Protein 5CD2 (pdb70)

Solvent-accessible surface area: 14374 Å² total

Foldseek 3Di:
DPVLLVLQCVFANDQQFGFQVVDVQRKGFLQLLLLNLQLCVLVVNPPSNVRNVQCQLVAFPVNDLLVDAGATMWGADPVGDTHRPGNKHFLLSLLSQLQSLCQCCVVVVPVVSNVSSVSSVVVQQVQAWDQAAPLGIEGARISDDFADDHSKGKDALLSCQLLSLLLCQPVNDPRSVSHSRSSLCQLLQCAQLFHARMWMDDRHDIHADPPRGQKRALSRLLNLQSLLDDVLPVSSCSSLVSPLVLVCCVVVVAARIARNVPRHGDHHRDLLLLSNLSSNVPDDDPDDSVVSVVVSVVCVVVVSHNNSSSSSSNCSRVCVVVQQWDADSSSHIDGPVVD

Structure (mmCIF, N/CA/C/O backbone):
data_5CD2
#
_entry.id   5CD2
#
_cell.length_a   55.563
_cell.length_b   67.489
_cell.length_c   101.192
_cell.angle_alpha   90.00
_cell.angle_beta   90.00
_cell.angle_gamma   90.00
#
_symmetry.space_group_name_H-M   'P 21 21 21'
#
loop_
_entity.id
_entity.type
_entity.pdbx_description
1 polymer Endo-1,4-D-glucanase
2 non-polymer GLYCEROL
3 non-polymer 'CHLORIDE ION'
4 non-polymer 'NICKEL (II) ION'
5 water water
#
loop_
_atom_site.group_PDB
_atom_site.id
_atom_site.type_symbol
_atom_site.label_atom_id
_atom_site.label_alt_id
_atom_site.label_comp_id
_atom_site.label_asym_id
_atom_site.label_entity_id
_atom_site.label_seq_id
_atom_site.pdbx_PDB_ins_code
_atom_site.Cartn_x
_atom_site.Cartn_y
_atom_site.Cartn_z
_atom_site.occupancy
_atom_site.B_iso_or_equiv
_atom_site.auth_seq_id
_atom_site.auth_comp_id
_atom_site.auth_asym_id
_atom_site.auth_atom_id
_atom_site.pdbx_PDB_model_num
ATOM 1 N N . GLU A 1 25 ? 27.872 -6.040 77.328 1.00 34.45 45 GLU A N 1
ATOM 2 C CA . GLU A 1 25 ? 28.565 -6.828 78.344 1.00 33.16 45 GLU A CA 1
ATOM 3 C C . GLU A 1 25 ? 27.616 -7.368 79.421 1.00 27.87 45 GLU A C 1
ATOM 4 O O . GLU A 1 25 ? 27.734 -8.519 79.833 1.00 28.58 45 GLU A O 1
ATOM 10 N N . TRP A 1 26 ? 26.677 -6.545 79.882 1.00 22.42 46 TRP A N 1
ATOM 11 C CA . TRP A 1 26 ? 25.604 -7.047 80.740 1.00 17.30 46 TRP A CA 1
ATOM 12 C C . TRP A 1 26 ? 24.332 -7.075 79.904 1.00 15.59 46 TRP A C 1
ATOM 13 O O . TRP A 1 26 ? 23.680 -6.052 79.747 1.00 14.67 46 TRP A O 1
ATOM 24 N N . GLY A 1 27 ? 23.986 -8.242 79.368 1.00 15.26 47 GLY A N 1
ATOM 25 C CA . GLY A 1 27 ? 22.852 -8.370 78.463 1.00 14.73 47 GLY A CA 1
ATOM 26 C C . GLY A 1 27 ? 21.539 -7.822 78.983 1.00 13.84 47 GLY A C 1
ATOM 27 O O . GLY A 1 27 ? 20.827 -7.112 78.263 1.00 13.09 47 GLY A O 1
ATOM 28 N N . GLN A 1 28 ? 21.215 -8.137 80.235 1.00 14.06 48 GLN A N 1
ATOM 29 C CA . GLN A 1 28 ? 19.961 -7.689 80.824 1.00 14.78 48 GLN A CA 1
ATOM 30 C C . GLN A 1 28 ? 19.919 -6.164 80.932 1.00 12.36 48 GLN A C 1
ATOM 31 O O . GLN A 1 28 ? 18.861 -5.556 80.795 1.00 12.39 48 GLN A O 1
ATOM 37 N N . TRP A 1 29 ? 21.068 -5.547 81.190 1.00 10.96 49 TRP A N 1
ATOM 38 C CA . TRP A 1 29 ? 21.144 -4.090 81.228 1.00 9.86 49 TRP A CA 1
ATOM 39 C C . TRP A 1 29 ? 20.961 -3.506 79.834 1.00 10.15 49 TRP A C 1
ATOM 40 O O . TRP A 1 29 ? 20.268 -2.507 79.667 1.00 9.79 49 TRP A O 1
ATOM 51 N N . GLU A 1 30 ? 21.577 -4.129 78.835 1.00 11.25 50 GLU A N 1
ATOM 52 C CA . GLU A 1 30 ? 21.428 -3.662 77.458 1.00 11.14 50 GLU A CA 1
ATOM 53 C C . GLU A 1 30 ? 19.960 -3.698 77.055 1.00 10.98 50 GLU A C 1
ATOM 54 O O . GLU A 1 30 ? 19.451 -2.765 76.430 1.00 12.15 50 GLU A O 1
ATOM 60 N N . SER A 1 31 ? 19.274 -4.768 77.449 1.00 10.88 51 SER A N 1
ATOM 61 C CA . SER A 1 31 ? 17.842 -4.895 77.205 1.00 10.90 51 SER A CA 1
ATOM 62 C C . SER A 1 31 ? 17.052 -3.816 77.936 1.00 9.96 51 SER A C 1
ATOM 63 O O . SER A 1 31 ? 16.147 -3.206 77.370 1.00 11.01 51 SER A O 1
ATOM 66 N N . PHE A 1 32 ? 17.383 -3.584 79.200 1.00 9.21 52 PHE A N 1
ATOM 67 C CA . PHE A 1 32 ? 16.676 -2.582 79.982 1.00 9.91 52 PHE A CA 1
ATOM 68 C C . PHE A 1 32 ? 16.784 -1.199 79.336 1.00 10.76 52 PHE A C 1
ATOM 69 O O . PHE A 1 32 ? 15.790 -0.468 79.245 1.00 11.26 52 PHE A O 1
ATOM 77 N N . LYS A 1 33 ? 17.987 -0.832 78.896 1.00 9.78 53 LYS A N 1
ATOM 78 C CA . LYS A 1 33 ? 18.178 0.469 78.242 1.00 10.87 53 LYS A CA 1
ATOM 79 C C . LYS A 1 33 ? 17.266 0.603 77.026 1.00 11.53 53 LYS A C 1
ATOM 80 O O . LYS A 1 33 ? 16.589 1.620 76.845 1.00 12.09 53 LYS A O 1
ATOM 86 N N . GLN A 1 34 ? 17.248 -0.430 76.193 1.00 11.82 54 GLN A N 1
ATOM 87 C CA . GLN A 1 34 ? 16.439 -0.426 74.979 1.00 11.88 54 GLN A CA 1
ATOM 88 C C . GLN A 1 34 ? 14.950 -0.239 75.263 1.00 11.77 54 GLN A C 1
ATOM 89 O O . GLN A 1 34 ? 14.259 0.536 74.584 1.00 12.86 54 GLN A O 1
ATOM 95 N N . HIS A 1 35 ? 14.454 -0.933 76.282 1.00 11.03 55 HIS A N 1
ATOM 96 C CA . HIS A 1 35 ? 13.011 -1.046 76.463 1.00 11.60 55 HIS A CA 1
ATOM 97 C C . HIS A 1 35 ? 12.432 -0.149 77.548 1.00 11.77 55 HIS A C 1
ATOM 98 O O . HIS A 1 35 ? 11.212 0.018 77.619 1.00 12.63 55 HIS A O 1
ATOM 105 N N . TYR A 1 36 ? 13.292 0.436 78.380 1.00 11.22 56 TYR A N 1
ATOM 106 C CA . TYR A 1 36 ? 12.815 1.283 79.474 1.00 10.59 56 TYR A CA 1
ATOM 107 C C . TYR A 1 36 ? 13.410 2.678 79.521 1.00 11.89 56 TYR A C 1
ATOM 108 O O . TYR A 1 36 ? 12.888 3.535 80.215 1.00 13.98 56 TYR A O 1
ATOM 117 N N . ILE A 1 37 ? 14.496 2.919 78.800 1.00 11.37 57 ILE A N 1
ATOM 118 C CA . ILE A 1 37 ? 15.113 4.239 78.858 1.00 11.74 57 ILE A CA 1
ATOM 119 C C . ILE A 1 37 ? 14.915 5.010 77.556 1.00 12.56 57 ILE A C 1
ATOM 120 O O . ILE A 1 37 ? 15.141 4.482 76.458 1.00 13.66 57 ILE A O 1
ATOM 125 N N . GLU A 1 38 ? 14.454 6.250 77.685 1.00 12.73 58 GLU A N 1
ATOM 126 C CA . GLU A 1 38 ? 14.240 7.118 76.537 1.00 16.06 58 GLU A CA 1
ATOM 127 C C . GLU A 1 38 ? 14.957 8.424 76.780 1.00 16.29 58 GLU A C 1
ATOM 128 O O . GLU A 1 38 ? 14.518 9.226 77.608 1.00 15.26 58 GLU A O 1
ATOM 134 N N . ASN A 1 39 ? 16.062 8.626 76.069 1.00 17.96 59 ASN A N 1
ATOM 135 C CA . ASN A 1 39 ? 16.808 9.877 76.123 1.00 20.76 59 ASN A CA 1
ATOM 136 C C . ASN A 1 39 ? 17.100 10.339 77.546 1.00 18.32 59 ASN A C 1
ATOM 137 O O . ASN A 1 39 ? 16.847 11.495 77.904 1.00 18.76 59 ASN A O 1
ATOM 142 N N . GLY A 1 40 ? 17.609 9.415 78.359 1.00 14.83 60 GLY A N 1
ATOM 143 C CA . GLY A 1 40 ? 18.033 9.732 79.713 1.00 12.70 60 GLY A CA 1
ATOM 144 C C . GLY A 1 40 ? 16.998 9.555 80.805 1.00 10.42 60 GLY A C 1
ATOM 145 O O . GLY A 1 40 ? 17.319 9.747 81.977 1.00 10.90 60 GLY A O 1
ATOM 146 N N . ARG A 1 41 ? 15.764 9.198 80.449 1.00 9.98 61 ARG A N 1
ATOM 147 C CA . ARG A 1 41 ? 14.736 8.965 81.474 1.00 9.75 61 ARG A CA 1
ATOM 148 C C . ARG A 1 41 ? 14.216 7.531 81.459 1.00 9.64 61 ARG A C 1
ATOM 149 O O . ARG A 1 41 ? 14.008 6.939 80.394 1.00 10.48 61 ARG A O 1
ATOM 157 N N . VAL A 1 42 ? 14.021 6.975 82.651 1.00 8.72 62 VAL A N 1
ATOM 158 C CA . VAL A 1 42 ? 13.467 5.634 82.799 1.00 9.14 62 VAL A CA 1
ATOM 159 C C . VAL A 1 42 ? 11.945 5.729 82.819 1.00 9.89 62 VAL A C 1
ATOM 160 O O . VAL A 1 42 ? 11.374 6.441 83.650 1.00 10.34 62 VAL A O 1
ATOM 164 N N . VAL A 1 43 ? 11.288 5.003 81.916 1.00 9.41 63 VAL A N 1
ATOM 165 C CA . VAL A 1 43 ? 9.839 5.113 81.751 1.00 10.46 63 VAL A CA 1
ATOM 166 C C . VAL A 1 43 ? 9.093 3.909 82.323 1.00 10.74 63 VAL A C 1
ATOM 167 O O . VAL A 1 43 ? 9.400 2.759 81.995 1.00 11.20 63 VAL A O 1
ATOM 171 N N . ASP A 1 44 ? 8.125 4.174 83.194 1.00 10.22 64 ASP A N 1
ATOM 172 C CA . ASP A 1 44 ? 7.211 3.135 83.668 1.00 11.37 64 ASP A CA 1
ATOM 173 C C . ASP A 1 44 ? 5.868 3.333 82.989 1.00 12.58 64 ASP A C 1
ATOM 174 O O . ASP A 1 44 ? 5.065 4.189 83.398 1.00 13.43 64 ASP A O 1
ATOM 179 N N . ASN A 1 45 ? 5.622 2.545 81.946 1.00 12.68 65 ASN A N 1
ATOM 180 C CA . ASN A 1 45 ? 4.392 2.694 81.172 1.00 15.20 65 ASN A CA 1
ATOM 181 C C . ASN A 1 45 ? 3.175 1.977 81.765 1.00 16.67 65 ASN A C 1
ATOM 182 O O . ASN A 1 45 ? 2.122 1.927 81.136 1.00 17.31 65 ASN A O 1
ATOM 187 N N . SER A 1 46 ? 3.312 1.431 82.973 1.00 16.99 66 SER A N 1
ATOM 188 C CA . SER A 1 46 ? 2.156 0.852 83.659 1.00 18.21 66 SER A CA 1
ATOM 189 C C . SER A 1 46 ? 1.228 1.955 84.174 1.00 18.96 66 SER A C 1
ATOM 190 O O . SER A 1 46 ? 0.070 1.707 84.492 1.00 20.67 66 SER A O 1
ATOM 193 N N . ASP A 1 47 ? 1.761 3.169 84.258 1.00 18.09 67 ASP A N 1
ATOM 194 C CA . ASP A 1 47 ? 0.991 4.359 84.589 1.00 18.55 67 ASP A CA 1
ATOM 195 C C . ASP A 1 47 ? 0.740 5.062 83.258 1.00 18.26 67 ASP A C 1
ATOM 196 O O . ASP A 1 47 ? 1.681 5.308 82.499 1.00 17.67 67 ASP A O 1
ATOM 201 N N . PRO A 1 48 ? -0.529 5.370 82.951 1.00 18.65 68 PRO A N 1
ATOM 202 C CA . PRO A 1 48 ? -0.823 5.949 81.634 1.00 18.58 68 PRO A CA 1
ATOM 203 C C . PRO A 1 48 ? -0.232 7.343 81.439 1.00 17.36 68 PRO A C 1
ATOM 204 O O . PRO A 1 48 ? -0.241 7.862 80.325 1.00 18.09 68 PRO A O 1
ATOM 208 N N . ARG A 1 49 ? 0.288 7.933 82.509 1.00 15.30 69 ARG A N 1
ATOM 209 C CA . ARG A 1 49 ? 0.967 9.212 82.407 1.00 14.44 69 ARG A CA 1
ATOM 210 C C . ARG A 1 49 ? 2.417 9.029 81.960 1.00 14.39 69 ARG A C 1
ATOM 211 O O . ARG A 1 49 ? 3.166 10.003 81.890 1.00 14.29 69 ARG A O 1
ATOM 219 N N . LEU A 1 50 ? 2.795 7.779 81.668 1.00 13.59 70 LEU A N 1
ATOM 220 C CA . LEU A 1 50 ? 4.122 7.432 81.139 1.00 13.96 70 LEU A CA 1
ATOM 221 C C . LEU A 1 50 ? 5.219 8.056 81.991 1.00 12.61 70 LEU A C 1
ATOM 222 O O . LEU A 1 50 ? 5.999 8.903 81.537 1.00 13.14 70 LEU A O 1
ATOM 227 N N . ILE A 1 51 ? 5.269 7.621 83.241 1.00 11.48 71 ILE A N 1
ATOM 228 C CA . ILE A 1 51 ? 5.991 8.349 84.269 1.00 10.33 71 ILE A CA 1
ATOM 229 C C . ILE A 1 51 ? 7.466 7.989 84.388 1.00 10.23 71 ILE A C 1
ATOM 230 O O . ILE A 1 51 ? 7.908 6.921 83.961 1.00 10.42 71 ILE A O 1
ATOM 235 N N . THR A 1 52 ? 8.216 8.912 84.977 1.00 9.47 72 THR A N 1
ATOM 236 C CA . THR A 1 52 ? 9.567 8.655 85.444 1.00 9.15 72 THR A CA 1
ATOM 237 C C . THR A 1 52 ? 9.577 8.968 86.926 1.00 8.73 72 THR A C 1
ATOM 238 O O . THR A 1 52 ? 8.987 9.956 87.356 1.00 10.50 72 THR A O 1
ATOM 242 N N . THR A 1 53 ? 10.224 8.111 87.709 1.00 8.26 73 THR A N 1
ATOM 243 C CA . THR A 1 53 ? 10.397 8.372 89.130 1.00 7.85 73 THR A CA 1
ATOM 244 C C . THR A 1 53 ? 11.859 8.598 89.472 1.00 8.14 73 THR A C 1
ATOM 245 O O . THR A 1 53 ? 12.756 8.168 88.738 1.00 8.10 73 THR A O 1
ATOM 249 N N . SER A 1 54 ? 12.115 9.261 90.594 1.00 7.71 74 SER A N 1
ATOM 250 C CA . SER A 1 54 ? 13.499 9.369 91.044 1.00 7.46 74 SER A CA 1
ATOM 251 C C . SER A 1 54 ? 14.044 7.976 91.366 1.00 8.29 74 SER A C 1
ATOM 252 O O . SER A 1 54 ? 15.235 7.724 91.225 1.00 8.33 74 SER A O 1
ATOM 255 N N . GLU A 1 55 ? 13.161 7.061 91.760 1.00 8.34 75 GLU A N 1
ATOM 256 C CA . GLU A 1 55 ? 13.545 5.656 91.955 1.00 7.50 75 GLU A CA 1
ATOM 257 C C . GLU A 1 55 ? 14.128 5.033 90.683 1.00 7.95 75 GLU A C 1
ATOM 258 O O . GLU A 1 55 ? 15.222 4.447 90.705 1.00 8.07 75 GLU A O 1
ATOM 264 N N . GLY A 1 56 ? 13.401 5.158 89.577 1.00 8.84 76 GLY A N 1
ATOM 265 C CA . GLY A 1 56 ? 13.863 4.621 88.307 1.00 7.87 76 GLY A CA 1
ATOM 266 C C . GLY A 1 56 ? 15.208 5.198 87.910 1.00 8.24 76 GLY A C 1
ATOM 267 O O . GLY A 1 56 ? 16.123 4.462 87.513 1.00 9.36 76 GLY A O 1
ATOM 268 N N . GLN A 1 57 ? 15.342 6.514 88.028 1.00 8.35 77 GLN A N 1
ATOM 269 C CA . GLN A 1 57 ? 16.619 7.168 87.744 1.00 7.74 77 GLN A CA 1
ATOM 270 C C . GLN A 1 57 ? 17.736 6.618 88.630 1.00 8.37 77 GLN A C 1
ATOM 271 O O . GLN A 1 57 ? 18.838 6.339 88.153 1.00 8.44 77 GLN A O 1
ATOM 277 N N . SER A 1 58 ? 17.440 6.461 89.917 1.00 7.89 78 SER A N 1
ATOM 278 C CA . SER A 1 58 ? 18.436 6.036 90.895 1.00 7.00 78 SER A CA 1
ATOM 279 C C . SER A 1 58 ? 18.960 4.626 90.624 1.00 7.19 78 SER A C 1
ATOM 280 O O . SER A 1 58 ? 20.166 4.376 90.713 1.00 7.96 78 SER A O 1
ATOM 283 N N . TYR A 1 59 ? 18.056 3.720 90.260 1.00 7.16 79 TYR A N 1
ATOM 284 C CA . TYR A 1 59 ? 18.424 2.340 89.983 1.00 7.69 79 TYR A CA 1
ATOM 285 C C . TYR A 1 59 ? 19.206 2.269 88.679 1.00 7.55 79 TYR A C 1
ATOM 286 O O . TYR A 1 59 ? 20.205 1.553 88.580 1.00 8.32 79 TYR A O 1
ATOM 295 N N . ALA A 1 60 ? 18.756 3.016 87.676 1.00 7.82 80 ALA A N 1
ATOM 296 C CA . ALA A 1 60 ? 19.435 3.018 86.383 1.00 7.56 80 ALA A CA 1
ATOM 297 C C . ALA A 1 60 ? 20.852 3.596 86.493 1.00 8.18 80 ALA A C 1
ATOM 298 O O . ALA A 1 60 ? 21.773 3.122 85.827 1.00 9.13 80 ALA A O 1
ATOM 300 N N . LEU A 1 61 ? 21.036 4.603 87.342 1.00 8.08 81 LEU A N 1
ATOM 301 C CA . LEU A 1 61 ? 22.383 5.114 87.602 1.00 8.10 81 LEU A CA 1
ATOM 302 C C . LEU A 1 61 ? 23.269 4.032 88.197 1.00 8.19 81 LEU A C 1
ATOM 303 O O . LEU A 1 61 ? 24.404 3.837 87.757 1.00 9.30 81 LEU A O 1
ATOM 308 N N . PHE A 1 62 ? 22.757 3.332 89.200 1.00 8.01 82 PHE A N 1
ATOM 309 C CA . PHE A 1 62 ? 23.504 2.235 89.795 1.00 7.50 82 PHE A CA 1
ATOM 310 C C . PHE A 1 62 ? 23.845 1.145 88.779 1.00 8.92 82 PHE A C 1
ATOM 311 O O . PHE A 1 62 ? 24.990 0.683 88.717 1.00 8.33 82 PHE A O 1
ATOM 319 N N . PHE A 1 63 ? 22.860 0.733 87.985 1.00 8.10 83 PHE A N 1
ATOM 320 C CA . PHE A 1 63 ? 23.089 -0.323 87.001 1.00 8.71 83 PHE A CA 1
ATOM 321 C C . PHE A 1 63 ? 24.081 0.123 85.932 1.00 8.79 83 PHE A C 1
ATOM 322 O O . PHE A 1 63 ? 24.899 -0.678 85.465 1.00 9.30 83 PHE A O 1
ATOM 330 N N . ALA A 1 64 ? 24.022 1.396 85.552 1.00 8.35 84 ALA A N 1
ATOM 331 C CA . ALA A 1 64 ? 24.954 1.927 84.556 1.00 8.65 84 ALA A CA 1
ATOM 332 C C . ALA A 1 64 ? 26.386 1.839 85.084 1.00 9.09 84 ALA A C 1
ATOM 333 O O . ALA A 1 64 ? 27.311 1.461 84.362 1.00 10.03 84 ALA A O 1
ATOM 335 N N . LEU A 1 65 ? 26.562 2.177 86.358 1.00 7.32 85 LEU A N 1
ATOM 336 C CA . LEU A 1 65 ? 27.858 2.016 87.018 1.00 7.75 85 LEU A CA 1
ATOM 337 C C . LEU A 1 65 ? 28.321 0.556 87.035 1.00 8.08 85 LEU A C 1
ATOM 338 O O . LEU A 1 65 ? 29.468 0.259 86.702 1.00 9.82 85 LEU A O 1
ATOM 343 N N . ILE A 1 66 ? 27.431 -0.355 87.419 1.00 8.46 86 ILE A N 1
ATOM 344 C CA . ILE A 1 66 ? 27.761 -1.780 87.435 1.00 9.22 86 ILE A CA 1
ATOM 345 C C . ILE A 1 66 ? 28.175 -2.252 86.043 1.00 9.18 86 ILE A C 1
ATOM 346 O O . ILE A 1 66 ? 29.085 -3.067 85.897 1.00 9.70 86 ILE A O 1
ATOM 351 N N . ALA A 1 67 ? 27.533 -1.700 85.015 1.00 8.58 87 ALA A N 1
ATOM 352 C CA . ALA A 1 67 ? 27.815 -2.088 83.633 1.00 9.52 87 ALA A CA 1
ATOM 353 C C . ALA A 1 67 ? 29.029 -1.386 83.022 1.00 10.34 87 ALA A C 1
ATOM 354 O O . ALA A 1 67 ? 29.409 -1.691 81.893 1.00 12.38 87 ALA A O 1
ATOM 356 N N . ASN A 1 68 ? 29.620 -0.447 83.757 1.00 9.94 88 ASN A N 1
ATOM 357 C CA . ASN A 1 68 ? 30.734 0.377 83.260 1.00 9.53 88 ASN A CA 1
ATOM 358 C C . ASN A 1 68 ? 30.287 1.229 82.069 1.00 10.77 88 ASN A C 1
ATOM 359 O O . ASN A 1 68 ? 31.058 1.472 81.136 1.00 14.49 88 ASN A O 1
ATOM 364 N N . ASP A 1 69 ? 29.034 1.684 82.130 1.00 10.31 89 ASP A N 1
ATOM 365 C CA . ASP A 1 69 ? 28.386 2.439 81.057 1.00 9.68 89 ASP A CA 1
ATOM 366 C C . ASP A 1 69 ? 28.374 3.929 81.393 1.00 9.39 89 ASP A C 1
ATOM 367 O O . ASP A 1 69 ? 27.363 4.464 81.853 1.00 10.21 89 ASP A O 1
ATOM 372 N N . LYS A 1 70 ? 29.505 4.588 81.171 1.00 10.02 90 LYS A N 1
ATOM 373 C CA . LYS A 1 70 ? 29.655 6.011 81.469 1.00 10.13 90 LYS A CA 1
ATOM 374 C C . LYS A 1 70 ? 28.701 6.887 80.670 1.00 10.66 90 LYS A C 1
ATOM 375 O O . LYS A 1 70 ? 28.191 7.890 81.182 1.00 11.19 90 LYS A O 1
ATOM 381 N N . LYS A 1 71 ? 28.458 6.513 79.417 1.00 10.95 91 LYS A N 1
ATOM 382 C CA . LYS A 1 71 ? 27.607 7.317 78.549 1.00 12.70 91 LYS A CA 1
ATOM 383 C C . LYS A 1 71 ? 26.179 7.383 79.077 1.00 11.91 91 LYS A C 1
ATOM 384 O O . LYS A 1 71 ? 25.600 8.462 79.206 1.00 12.04 91 LYS A O 1
ATOM 390 N N . THR A 1 72 ? 25.618 6.231 79.411 1.00 11.09 92 THR A N 1
ATOM 391 C CA . THR A 1 72 ? 24.248 6.200 79.903 1.00 9.73 92 THR A CA 1
ATOM 392 C C . THR A 1 72 ? 24.176 6.834 81.290 1.00 9.24 92 THR A C 1
ATOM 393 O O . THR A 1 72 ? 23.203 7.514 81.606 1.00 10.23 92 THR A O 1
ATOM 397 N N . PHE A 1 73 ? 25.216 6.640 82.104 1.00 8.71 93 PHE A N 1
ATOM 398 C CA . PHE A 1 73 ? 25.243 7.262 83.430 1.00 8.72 93 PHE A CA 1
ATOM 399 C C . PHE A 1 73 ? 25.127 8.780 83.277 1.00 9.64 93 PHE A C 1
ATOM 400 O O . PHE A 1 73 ? 24.326 9.428 83.961 1.00 10.35 93 PHE A O 1
ATOM 408 N N . ASP A 1 74 ? 25.912 9.345 82.363 1.00 9.22 94 ASP A N 1
ATOM 409 C CA . ASP A 1 74 ? 25.873 10.790 82.119 1.00 11.59 94 ASP A CA 1
ATOM 410 C C . ASP A 1 74 ? 24.500 11.264 81.636 1.00 11.07 94 ASP A C 1
ATOM 411 O O . ASP A 1 74 ? 24.004 12.310 82.074 1.00 10.86 94 ASP A O 1
ATOM 416 N N . GLU A 1 75 ? 23.888 10.500 80.736 1.00 10.76 95 GLU A N 1
ATOM 417 C CA . GLU A 1 75 ? 22.563 10.849 80.223 1.00 10.57 95 GLU A CA 1
ATOM 418 C C . GLU A 1 75 ? 21.506 10.835 81.328 1.00 10.38 95 GLU A C 1
ATOM 419 O O . GLU A 1 75 ? 20.676 11.746 81.422 1.00 10.90 95 GLU A O 1
ATOM 425 N N . LEU A 1 76 ? 21.543 9.800 82.161 1.00 9.46 96 LEU A N 1
ATOM 426 C CA . LEU A 1 76 ? 20.601 9.667 83.272 1.00 8.65 96 LEU A CA 1
ATOM 427 C C . LEU A 1 76 ? 20.772 10.803 84.272 1.00 10.31 96 LEU A C 1
ATOM 428 O O . LEU A 1 76 ? 19.792 11.393 84.732 1.00 9.18 96 LEU A O 1
ATOM 433 N N . LEU A 1 77 ? 22.019 11.099 84.621 1.00 10.39 97 LEU A N 1
ATOM 434 C CA . LEU A 1 77 ? 22.303 12.156 85.584 1.00 10.00 97 LEU A CA 1
ATOM 435 C C . LEU A 1 77 ? 21.809 13.505 85.077 1.00 10.82 97 LEU A C 1
ATOM 436 O O . LEU A 1 77 ? 21.176 14.265 85.815 1.00 9.97 97 LEU A O 1
ATOM 441 N N . GLY A 1 78 ? 22.101 13.802 83.817 1.00 10.04 98 GLY A N 1
ATOM 442 C CA . GLY A 1 78 ? 21.680 15.057 83.224 1.00 10.22 98 GLY A CA 1
ATOM 443 C C . GLY A 1 78 ? 20.172 15.211 83.195 1.00 10.48 98 GLY A C 1
ATOM 444 O O . GLY A 1 78 ? 19.648 16.294 83.467 1.00 11.00 98 GLY A O 1
ATOM 445 N N . TRP A 1 79 ? 19.460 14.140 82.860 1.00 9.74 99 TRP A N 1
ATOM 446 C CA . TRP A 1 79 ? 18.006 14.220 82.804 1.00 8.20 99 TRP A CA 1
ATOM 447 C C . TRP A 1 79 ? 17.458 14.464 84.211 1.00 8.75 99 TRP A C 1
ATOM 448 O O . TRP A 1 79 ? 16.597 15.324 84.418 1.00 9.48 99 TRP A O 1
ATOM 459 N N . THR A 1 80 ? 17.964 13.696 85.169 1.00 9.02 100 THR A N 1
ATOM 460 C CA . THR A 1 80 ? 17.550 13.813 86.563 1.00 8.61 100 THR A CA 1
ATOM 461 C C . THR A 1 80 ? 17.705 15.246 87.057 1.00 9.33 100 THR A C 1
ATOM 462 O O . THR A 1 80 ? 16.776 15.831 87.626 1.00 9.33 100 THR A O 1
ATOM 466 N N . GLU A 1 81 ? 18.879 15.821 86.828 1.00 10.24 101 GLU A N 1
ATOM 467 C CA . GLU A 1 81 ? 19.148 17.159 87.325 1.00 10.48 101 GLU A CA 1
ATOM 468 C C . GLU A 1 81 ? 18.239 18.194 86.671 1.00 10.73 101 GLU A C 1
ATOM 469 O O . GLU A 1 81 ? 17.669 19.048 87.349 1.00 11.67 101 GLU A O 1
ATOM 475 N N . LEU A 1 82 ? 18.090 18.106 85.355 1.00 10.27 102 LEU A N 1
ATOM 476 C CA . LEU A 1 82 ? 17.324 19.102 84.616 1.00 11.36 102 LEU A CA 1
ATOM 477 C C . LEU A 1 82 ? 15.839 19.055 84.939 1.00 10.93 102 LEU A C 1
ATOM 478 O O . LEU A 1 82 ? 15.215 20.088 85.177 1.00 12.41 102 LEU A O 1
ATOM 483 N N . HIS A 1 83 ? 15.275 17.853 84.948 1.00 9.85 103 HIS A N 1
ATOM 484 C CA . HIS A 1 83 ? 13.824 17.703 85.035 1.00 10.03 103 HIS A CA 1
ATOM 485 C C . HIS A 1 83 ? 13.284 17.489 86.435 1.00 10.07 103 HIS A C 1
ATOM 486 O O . HIS A 1 83 ? 12.147 17.866 86.722 1.00 11.20 103 HIS A O 1
ATOM 493 N N . LEU A 1 84 ? 14.078 16.875 87.304 1.00 10.02 104 LEU A N 1
ATOM 494 C CA . LEU A 1 84 ? 13.619 16.614 88.667 1.00 10.59 104 LEU A CA 1
ATOM 495 C C . LEU A 1 84 ? 14.186 17.585 89.701 1.00 10.56 104 LEU A C 1
ATOM 496 O O . LEU A 1 84 ? 13.593 17.773 90.759 1.00 11.35 104 LEU A O 1
ATOM 501 N N . ALA A 1 85 ? 15.328 18.198 89.404 1.00 11.32 105 ALA A N 1
ATOM 502 C CA . ALA A 1 85 ? 16.036 18.998 90.409 1.00 11.24 105 ALA A CA 1
ATOM 503 C C . ALA A 1 85 ? 16.297 20.446 89.999 1.00 13.20 105 ALA A C 1
ATOM 504 O O . ALA A 1 85 ? 17.232 21.077 90.499 1.00 14.70 105 ALA A O 1
ATOM 506 N N . GLY A 1 86 ? 15.473 20.970 89.097 1.00 13.70 106 GLY A N 1
ATOM 507 C CA . GLY A 1 86 ? 15.526 22.380 88.750 1.00 15.17 106 GLY A CA 1
ATOM 508 C C . GLY A 1 86 ? 16.842 22.813 88.137 1.00 15.65 106 GLY A C 1
ATOM 509 O O . GLY A 1 86 ? 17.210 23.994 88.194 1.00 17.33 106 GLY A O 1
ATOM 510 N N . GLY A 1 87 ? 17.559 21.859 87.554 1.00 14.00 107 GLY A N 1
ATOM 511 C CA . GLY A 1 87 ? 18.839 22.146 86.932 1.00 14.14 107 GLY A CA 1
ATOM 512 C C . GLY A 1 87 ? 20.010 22.219 87.893 1.00 14.40 107 GLY A C 1
ATOM 513 O O . GLY A 1 87 ? 21.118 22.555 87.486 1.00 15.20 107 GLY A O 1
ATOM 514 N N . ASP A 1 88 ? 19.792 21.888 89.164 1.00 14.56 108 ASP A N 1
ATOM 515 C CA . ASP A 1 88 ? 20.894 21.944 90.128 1.00 15.17 108 ASP A CA 1
ATOM 516 C C . ASP A 1 88 ? 20.707 20.970 91.285 1.00 14.48 108 ASP A C 1
ATOM 517 O O . ASP A 1 88 ? 20.016 21.278 92.255 1.00 14.88 108 ASP A O 1
ATOM 522 N N . LEU A 1 89 ? 21.343 19.806 91.193 1.00 13.78 109 LEU A N 1
ATOM 523 C CA . LEU A 1 89 ? 21.272 18.815 92.264 1.00 14.44 109 LEU A CA 1
ATOM 524 C C . LEU A 1 89 ? 22.027 19.235 93.530 1.00 14.91 109 LEU A C 1
ATOM 525 O O . LEU A 1 89 ? 21.898 18.587 94.563 1.00 15.39 109 LEU A O 1
ATOM 530 N N . THR A 1 90 ? 22.815 20.305 93.459 1.00 15.66 110 THR A N 1
ATOM 531 C CA . THR A 1 90 ? 23.472 20.815 94.663 1.00 15.98 110 THR A CA 1
ATOM 532 C C . THR A 1 90 ? 22.546 21.742 95.434 1.00 16.87 110 THR A C 1
ATOM 533 O O . THR A 1 90 ? 22.861 22.142 96.553 1.00 19.41 110 THR A O 1
ATOM 537 N N . ALA A 1 91 ? 21.410 22.084 94.828 1.00 14.44 111 ALA A N 1
ATOM 538 C CA . ALA A 1 91 ? 20.509 23.087 95.387 1.00 13.98 111 ALA A CA 1
ATOM 539 C C . ALA A 1 91 ? 19.228 22.497 95.961 1.00 14.37 111 ALA A C 1
ATOM 540 O O . ALA A 1 91 ? 18.602 23.101 96.824 1.00 15.67 111 ALA A O 1
ATOM 542 N N . GLN A 1 92 ? 18.832 21.320 95.489 1.00 14.69 112 GLN A N 1
ATOM 543 C CA . GLN A 1 92 ? 17.600 20.708 95.965 1.00 15.31 112 GLN A CA 1
ATOM 544 C C . GLN A 1 92 ? 17.577 19.213 95.689 1.00 14.02 112 GLN A C 1
ATOM 545 O O . GLN A 1 92 ? 18.230 18.736 94.759 1.00 15.96 112 GLN A O 1
ATOM 551 N N . LEU A 1 93 ? 16.836 18.482 96.517 1.00 13.06 113 LEU A N 1
ATOM 552 C CA . LEU A 1 93 ? 16.561 17.069 96.282 1.00 11.73 113 LEU A CA 1
ATOM 553 C C . LEU A 1 93 ? 15.658 16.955 95.061 1.00 11.83 113 LEU A C 1
ATOM 554 O O . LEU A 1 93 ? 14.825 17.826 94.835 1.00 13.60 113 LEU A O 1
ATOM 559 N N . PRO A 1 94 ? 15.816 15.882 94.270 1.00 10.77 114 PRO A N 1
ATOM 560 C CA . PRO A 1 94 ? 14.948 15.713 93.096 1.00 10.50 114 PRO A CA 1
ATOM 561 C C . PRO A 1 94 ? 13.486 15.407 93.457 1.00 10.25 114 PRO A C 1
ATOM 562 O O . PRO A 1 94 ? 13.214 14.678 94.416 1.00 10.49 114 PRO A O 1
ATOM 566 N N . ALA A 1 95 ? 12.558 15.977 92.691 1.00 8.70 115 ALA A N 1
ATOM 567 C CA . ALA A 1 95 ? 11.153 15.594 92.754 1.00 9.52 115 ALA A CA 1
ATOM 568 C C . ALA A 1 95 ? 11.051 14.112 92.419 1.00 9.50 115 ALA A C 1
ATOM 569 O O . ALA A 1 95 ? 11.835 13.600 91.614 1.00 11.05 115 ALA A O 1
ATOM 571 N N . TRP A 1 96 ? 10.092 13.410 93.015 1.00 9.00 116 TRP A N 1
ATOM 572 C CA . TRP A 1 96 ? 10.073 11.960 92.841 1.00 7.98 116 TRP A CA 1
ATOM 573 C C . TRP A 1 96 ? 9.254 11.480 91.651 1.00 8.35 116 TRP A C 1
ATOM 574 O O . TRP A 1 96 ? 9.439 10.359 91.205 1.00 8.63 116 TRP A O 1
ATOM 585 N N . LEU A 1 97 ? 8.357 12.317 91.140 1.00 8.71 117 LEU A N 1
ATOM 586 C CA . LEU A 1 97 ? 7.404 11.873 90.126 1.00 8.83 117 LEU A CA 1
ATOM 587 C C . LEU A 1 97 ? 7.236 12.882 88.984 1.00 9.41 117 LEU A C 1
ATOM 588 O O . LEU A 1 97 ? 6.937 14.061 89.214 1.00 9.24 117 LEU A O 1
ATOM 593 N N . TRP A 1 98 ? 7.401 12.400 87.753 1.00 9.63 118 TRP A N 1
ATOM 594 C CA . TRP A 1 98 ? 7.370 13.240 86.557 1.00 10.20 118 TRP A CA 1
ATOM 595 C C . TRP A 1 98 ? 6.623 12.497 85.450 1.00 11.33 118 TRP A C 1
ATOM 596 O O . TRP A 1 98 ? 6.722 11.277 85.342 1.00 11.20 118 TRP A O 1
ATOM 607 N N . GLY A 1 99 ? 5.874 13.219 84.629 1.00 11.18 119 GLY A N 1
ATOM 608 C CA . GLY A 1 99 ? 5.170 12.598 83.522 1.00 12.36 119 GLY A CA 1
ATOM 609 C C . GLY A 1 99 ? 4.136 13.517 82.909 1.00 13.45 119 GLY A C 1
ATOM 610 O O . GLY A 1 99 ? 4.212 14.746 83.058 1.00 14.24 119 GLY A O 1
ATOM 611 N N . THR A 1 100 ? 3.162 12.923 82.224 1.00 12.54 120 THR A N 1
ATOM 612 C CA . THR A 1 100 ? 2.167 13.689 81.497 1.00 14.48 120 THR A CA 1
ATOM 613 C C . THR A 1 100 ? 1.116 14.262 82.438 1.00 16.32 120 THR A C 1
ATOM 614 O O . THR A 1 100 ? 0.472 13.528 83.186 1.00 16.58 120 THR A O 1
ATOM 618 N N . GLN A 1 101 ? 0.953 15.581 82.393 1.00 17.68 121 GLN A N 1
ATOM 619 C CA . GLN A 1 101 ? -0.064 16.264 83.175 1.00 19.45 121 GLN A CA 1
ATOM 620 C C . GLN A 1 101 ? -1.402 16.207 82.435 1.00 21.43 121 GLN A C 1
ATOM 621 O O . GLN A 1 101 ? -1.436 15.854 81.257 1.00 20.75 121 GLN A O 1
ATOM 627 N N . PRO A 1 102 ? -2.511 16.528 83.127 1.00 23.28 122 PRO A N 1
ATOM 628 C CA . PRO A 1 102 ? -3.835 16.426 82.500 1.00 25.84 122 PRO A CA 1
ATOM 629 C C . PRO A 1 102 ? -3.966 17.172 81.166 1.00 28.19 122 PRO A C 1
ATOM 630 O O . PRO A 1 102 ? -4.679 16.698 80.277 1.00 29.58 122 PRO A O 1
ATOM 634 N N . ASP A 1 103 ? -3.278 18.301 81.015 1.00 29.19 123 ASP A N 1
ATOM 635 C CA . ASP A 1 103 ? -3.384 19.076 79.778 1.00 30.76 123 ASP A CA 1
ATOM 636 C C . ASP A 1 103 ? -2.535 18.539 78.624 1.00 30.69 123 ASP A C 1
ATOM 637 O O . ASP A 1 103 ? -2.609 19.049 77.506 1.00 32.53 123 ASP A O 1
ATOM 642 N N . GLY A 1 104 ? -1.724 17.522 78.893 1.00 28.53 124 GLY A N 1
ATOM 643 C CA . GLY A 1 104 ? -0.941 16.902 77.839 1.00 26.96 124 GLY A CA 1
ATOM 644 C C . GLY A 1 104 ? 0.530 17.264 77.863 1.00 27.13 124 GLY A C 1
ATOM 645 O O . GLY A 1 104 ? 1.344 16.635 77.189 1.00 28.37 124 GLY A O 1
ATOM 646 N N . SER A 1 105 ? 0.878 18.287 78.635 1.00 25.76 125 SER A N 1
ATOM 647 C CA . SER A 1 105 ? 2.271 18.674 78.789 1.00 24.53 125 SER A CA 1
ATOM 648 C C . SER A 1 105 ? 2.961 17.679 79.715 1.00 22.60 125 SER A C 1
ATOM 649 O O . SER A 1 105 ? 2.297 16.917 80.420 1.00 23.14 125 SER A O 1
ATOM 652 N N . GLN A 1 106 ? 4.290 17.678 79.713 1.00 19.69 126 GLN A N 1
ATOM 653 C CA . GLN A 1 106 ? 5.040 16.846 80.644 1.00 17.61 126 GLN A CA 1
ATOM 654 C C . GLN A 1 106 ? 5.714 17.722 81.683 1.00 17.10 126 GLN A C 1
ATOM 655 O O . GLN A 1 106 ? 6.201 18.807 81.366 1.00 18.34 126 GLN A O 1
ATOM 661 N N . GLY A 1 107 ? 5.753 17.244 82.924 1.00 15.01 127 GLY A N 1
ATOM 662 C CA . GLY A 1 107 ? 6.371 17.996 83.995 1.00 14.10 127 GLY A CA 1
ATOM 663 C C . GLY A 1 107 ? 6.277 17.256 85.308 1.00 13.00 127 GLY A C 1
ATOM 664 O O . GLY A 1 107 ? 5.840 16.101 85.359 1.00 13.15 127 GLY A O 1
ATOM 665 N N . ILE A 1 108 ? 6.692 17.916 86.381 1.00 12.83 128 ILE A N 1
ATOM 666 C CA . ILE A 1 108 ? 6.629 17.311 87.711 1.00 12.71 128 ILE A CA 1
ATOM 667 C C . ILE A 1 108 ? 5.173 17.061 88.135 1.00 13.09 128 ILE A C 1
ATOM 668 O O . ILE A 1 108 ? 4.320 17.952 88.047 1.00 14.64 128 ILE A O 1
ATOM 673 N N . LEU A 1 109 ? 4.891 15.834 88.567 1.00 11.78 129 LEU A N 1
ATOM 674 C CA . LEU A 1 109 ? 3.558 15.456 89.036 1.00 11.74 129 LEU A CA 1
ATOM 675 C C . LEU A 1 109 ? 3.470 15.511 90.559 1.00 12.20 129 LEU A C 1
ATOM 676 O O . LEU A 1 109 ? 2.385 15.670 91.119 1.00 13.42 129 LEU A O 1
ATOM 681 N N . ASP A 1 110 ? 4.612 15.375 91.226 1.00 10.98 130 ASP A N 1
ATOM 682 C CA . ASP A 1 110 ? 4.687 15.510 92.684 1.00 11.68 130 ASP A CA 1
ATOM 683 C C . ASP A 1 110 ? 6.076 16.021 93.022 1.00 11.33 130 ASP A C 1
ATOM 684 O O . ASP A 1 110 ? 7.079 15.357 92.728 1.00 11.33 130 ASP A O 1
ATOM 689 N N A SER A 1 111 ? 6.118 17.196 93.646 0.43 11.40 131 SER A N 1
ATOM 690 N N B SER A 1 111 ? 6.142 17.195 93.640 0.57 10.93 131 SER A N 1
ATOM 691 C CA A SER A 1 111 ? 7.365 17.895 93.961 0.43 11.48 131 SER A CA 1
ATOM 692 C CA B SER A 1 111 ? 7.420 17.846 93.917 0.57 10.58 131 SER A CA 1
ATOM 693 C C A SER A 1 111 ? 8.094 17.342 95.181 0.43 11.45 131 SER A C 1
ATOM 694 C C B SER A 1 111 ? 8.096 17.359 95.199 0.57 11.14 131 SER A C 1
ATOM 695 O O A SER A 1 111 ? 9.252 17.683 95.420 0.43 12.60 131 SER A O 1
ATOM 696 O O B SER A 1 111 ? 9.224 17.755 95.495 0.57 12.55 131 SER A O 1
ATOM 701 N N . ASN A 1 112 ? 7.419 16.501 95.957 1.00 9.98 132 ASN A N 1
ATOM 702 C CA . ASN A 1 112 ? 8.034 15.905 97.145 1.00 9.84 132 ASN A CA 1
ATOM 703 C C . ASN A 1 112 ? 9.226 15.040 96.730 1.00 9.16 132 ASN A C 1
ATOM 704 O O . ASN A 1 112 ? 9.298 14.572 95.591 1.00 10.23 132 ASN A O 1
ATOM 709 N N . SER A 1 113 ? 10.156 14.824 97.648 1.00 9.05 133 SER A N 1
ATOM 710 C CA . SER A 1 113 ? 11.266 13.916 97.395 1.00 9.53 133 SER A CA 1
ATOM 711 C C . SER A 1 113 ? 10.928 12.506 97.875 1.00 10.27 133 SER A C 1
ATOM 712 O O . SER A 1 113 ? 9.965 12.298 98.623 1.00 12.21 133 SER A O 1
ATOM 715 N N . ALA A 1 114 ? 11.715 11.538 97.421 1.00 8.62 134 ALA A N 1
ATOM 716 C CA . ALA A 1 114 ? 11.648 10.175 97.920 1.00 8.65 134 ALA A CA 1
ATOM 717 C C . ALA A 1 114 ? 13.035 9.837 98.432 1.00 8.44 134 ALA A C 1
ATOM 718 O O . ALA A 1 114 ? 13.980 9.709 97.646 1.00 9.82 134 ALA A O 1
ATOM 720 N N . ALA A 1 115 ? 13.154 9.681 99.744 1.00 8.71 135 ALA A N 1
ATOM 721 C CA . ALA A 1 115 ? 14.464 9.529 100.373 1.00 8.26 135 ALA A CA 1
ATOM 722 C C . ALA A 1 115 ? 15.219 8.289 99.931 1.00 8.58 135 ALA A C 1
ATOM 723 O O . ALA A 1 115 ? 16.455 8.306 99.898 1.00 9.17 135 ALA A O 1
ATOM 725 N N . ASP A 1 116 ? 14.499 7.206 99.633 1.00 7.84 136 ASP A N 1
ATOM 726 C CA . ASP A 1 116 ? 15.177 5.982 99.221 1.00 7.85 136 ASP A CA 1
ATOM 727 C C . ASP A 1 116 ? 15.961 6.248 97.945 1.00 7.97 136 ASP A C 1
ATOM 728 O O . ASP A 1 116 ? 17.126 5.865 97.821 1.00 8.34 136 ASP A O 1
ATOM 733 N N . SER A 1 117 ? 15.324 6.963 97.028 1.00 8.65 137 SER A N 1
ATOM 734 C CA . SER A 1 117 ? 15.913 7.269 95.733 1.00 8.18 137 SER A CA 1
ATOM 735 C C . SER A 1 117 ? 17.008 8.320 95.865 1.00 7.92 137 SER A C 1
ATOM 736 O O . SER A 1 117 ? 18.034 8.244 95.186 1.00 8.31 137 SER A O 1
ATOM 739 N N . ASP A 1 118 ? 16.789 9.304 96.732 1.00 7.31 138 ASP A N 1
ATOM 740 C CA . ASP A 1 118 ? 17.815 10.302 97.006 1.00 7.80 138 ASP A CA 1
ATOM 741 C C . ASP A 1 118 ? 19.092 9.606 97.473 1.00 7.74 138 ASP A C 1
ATOM 742 O O . ASP A 1 118 ? 20.197 9.932 97.025 1.00 8.39 138 ASP A O 1
ATOM 747 N N . LEU A 1 119 ? 18.934 8.615 98.345 1.00 7.50 139 LEU A N 1
ATOM 748 C CA . LEU A 1 119 ? 20.075 7.879 98.877 1.00 7.37 139 LEU A CA 1
ATOM 749 C C . LEU A 1 119 ? 20.774 7.054 97.792 1.00 7.61 139 LEU A C 1
ATOM 750 O O . LEU A 1 119 ? 22.005 7.049 97.699 1.00 7.79 139 LEU A O 1
ATOM 755 N N . TRP A 1 120 ? 19.992 6.374 96.960 1.00 7.82 140 TRP A N 1
ATOM 756 C CA . TRP A 1 120 ? 20.569 5.615 95.851 1.00 6.80 140 TRP A CA 1
ATOM 757 C C . TRP A 1 120 ? 21.298 6.515 94.858 1.00 7.08 140 TRP A C 1
ATOM 758 O O . TRP A 1 120 ? 22.353 6.138 94.349 1.00 8.39 140 TRP A O 1
ATOM 769 N N . ILE A 1 121 ? 20.759 7.701 94.584 1.00 6.38 141 ILE A N 1
ATOM 770 C CA . ILE A 1 121 ? 21.445 8.627 93.676 1.00 6.98 141 ILE A CA 1
ATOM 771 C C . ILE A 1 121 ? 22.763 9.105 94.276 1.00 7.97 141 ILE A C 1
ATOM 772 O O . ILE A 1 121 ? 23.796 9.087 93.611 1.00 8.68 141 ILE A O 1
ATOM 777 N N . ALA A 1 122 ? 22.735 9.507 95.544 1.00 7.23 142 ALA A N 1
ATOM 778 C CA . ALA A 1 122 ? 23.955 9.948 96.218 1.00 7.51 142 ALA A CA 1
ATOM 779 C C . ALA A 1 122 ? 24.997 8.832 96.258 1.00 7.83 142 ALA A C 1
ATOM 780 O O . ALA A 1 122 ? 26.176 9.050 95.964 1.00 8.57 142 ALA A O 1
ATOM 782 N N . TYR A 1 123 ? 24.554 7.634 96.618 1.00 8.66 143 TYR A N 1
ATOM 783 C CA . TYR A 1 123 ? 25.436 6.471 96.649 1.00 8.47 143 TYR A CA 1
ATOM 784 C C . TYR A 1 123 ? 26.058 6.188 95.289 1.00 8.14 143 TYR A C 1
ATOM 785 O O . TYR A 1 123 ? 27.267 5.970 95.186 1.00 8.21 143 TYR A O 1
ATOM 794 N N . SER A 1 124 ? 25.235 6.178 94.245 1.00 8.03 144 SER A N 1
ATOM 795 C CA . SER A 1 124 ? 25.739 5.887 92.900 1.00 7.82 144 SER A CA 1
ATOM 796 C C . SER A 1 124 ? 26.759 6.920 92.438 1.00 7.75 144 SER A C 1
ATOM 797 O O . SER A 1 124 ? 27.746 6.580 91.788 1.00 9.14 144 SER A O 1
ATOM 800 N N . LEU A 1 125 ? 26.522 8.180 92.783 1.00 8.59 145 LEU A N 1
ATOM 801 C CA . LEU A 1 125 ? 27.460 9.247 92.459 1.00 7.81 145 LEU A CA 1
ATOM 802 C C . LEU A 1 125 ? 28.782 9.088 93.205 1.00 8.17 145 LEU A C 1
ATOM 803 O O . LEU A 1 125 ? 29.850 9.200 92.609 1.00 8.88 145 LEU A O 1
ATOM 808 N N . LEU A 1 126 ? 28.705 8.826 94.506 1.00 8.06 146 LEU A N 1
ATOM 809 C CA . LEU A 1 126 ? 29.903 8.618 95.314 1.00 7.36 146 LEU A CA 1
ATOM 810 C C . LEU A 1 126 ? 30.705 7.433 94.795 1.00 8.37 146 LEU A C 1
ATOM 811 O O . LEU A 1 126 ? 31.929 7.492 94.688 1.00 9.80 146 LEU A O 1
ATOM 816 N N . GLU A 1 127 ? 30.017 6.348 94.464 1.00 8.28 147 GLU A N 1
ATOM 817 C CA . GLU A 1 127 ? 30.718 5.160 94.003 1.00 8.46 147 GLU A CA 1
ATOM 818 C C . GLU A 1 127 ? 31.237 5.299 92.578 1.00 9.00 147 GLU A C 1
ATOM 819 O O . GLU A 1 127 ? 32.328 4.825 92.257 1.00 9.59 147 GLU A O 1
ATOM 825 N N . ALA A 1 128 ? 30.470 5.965 91.724 1.00 9.37 148 ALA A N 1
ATOM 826 C CA . ALA A 1 128 ? 30.956 6.265 90.377 1.00 9.52 148 ALA A CA 1
ATOM 827 C C . ALA A 1 128 ? 32.175 7.189 90.462 1.00 9.18 148 ALA A C 1
ATOM 828 O O . ALA A 1 128 ? 33.148 7.039 89.712 1.00 8.98 148 ALA A O 1
ATOM 830 N N . GLY A 1 129 ? 32.121 8.153 91.375 1.00 9.52 149 GLY A N 1
ATOM 831 C CA . GLY A 1 129 ? 33.250 9.046 91.578 1.00 10.20 149 GLY A CA 1
ATOM 832 C C . GLY A 1 129 ? 34.515 8.280 91.935 1.00 11.34 149 GLY A C 1
ATOM 833 O O . GLY A 1 129 ? 35.594 8.559 91.409 1.00 12.83 149 GLY A O 1
ATOM 834 N N . ARG A 1 130 ? 34.381 7.296 92.817 1.00 10.34 150 ARG A N 1
ATOM 835 C CA . ARG A 1 130 ? 35.526 6.503 93.236 1.00 10.17 150 ARG A CA 1
ATOM 836 C C . ARG A 1 130 ? 35.991 5.570 92.121 1.00 10.96 150 ARG A C 1
ATOM 837 O O . ARG A 1 130 ? 37.175 5.513 91.806 1.00 12.04 150 ARG A O 1
ATOM 845 N N . LEU A 1 131 ? 35.054 4.840 91.529 1.00 10.10 151 LEU A N 1
ATOM 846 C CA . LEU A 1 131 ? 35.394 3.788 90.571 1.00 10.07 151 LEU A CA 1
ATOM 847 C C . LEU A 1 131 ? 35.908 4.330 89.245 1.00 10.79 151 LEU A C 1
ATOM 848 O O . LEU A 1 131 ? 36.737 3.690 88.585 1.00 11.93 151 LEU A O 1
ATOM 853 N N . TRP A 1 132 ? 35.413 5.505 88.858 1.00 10.32 152 TRP A N 1
ATOM 854 C CA . TRP A 1 132 ? 35.780 6.119 87.585 1.00 11.00 152 TRP A CA 1
ATOM 855 C C . TRP A 1 132 ? 36.737 7.299 87.770 1.00 12.18 152 TRP A C 1
ATOM 856 O O . TRP A 1 132 ? 37.081 7.980 86.803 1.00 12.98 152 TRP A O 1
ATOM 867 N N . ASP A 1 133 ? 37.168 7.526 89.008 1.00 12.91 153 ASP A N 1
ATOM 868 C CA . ASP A 1 133 ? 38.031 8.666 89.353 1.00 14.25 153 ASP A CA 1
ATOM 869 C C . ASP A 1 133 ? 37.485 9.970 88.776 1.00 12.90 153 ASP A C 1
ATOM 870 O O . ASP A 1 133 ? 38.190 10.730 88.106 1.00 14.73 153 ASP A O 1
ATOM 875 N N . ASN A 1 134 ? 36.211 10.208 89.050 1.00 11.58 154 ASN A N 1
ATOM 876 C CA . ASN A 1 134 ? 35.511 11.379 88.564 1.00 10.85 154 ASN A CA 1
ATOM 877 C C . ASN A 1 134 ? 35.225 12.283 89.755 1.00 10.91 154 ASN A C 1
ATOM 878 O O . ASN A 1 134 ? 34.359 11.982 90.580 1.00 11.42 154 ASN A O 1
ATOM 883 N N . HIS A 1 135 ? 35.965 13.382 89.852 1.00 11.13 155 HIS A N 1
ATOM 884 C CA . HIS A 1 135 ? 35.877 14.251 91.020 1.00 10.65 155 HIS A CA 1
ATOM 885 C C . HIS A 1 135 ? 34.560 15.020 91.085 1.00 9.78 155 HIS A C 1
ATOM 886 O O . HIS A 1 135 ? 34.085 15.352 92.169 1.00 10.51 155 HIS A O 1
ATOM 893 N N . TYR A 1 136 ? 33.967 15.293 89.929 1.00 9.24 156 TYR A N 1
ATOM 894 C CA . TYR A 1 136 ? 32.640 15.894 89.895 1.00 8.09 156 TYR A CA 1
ATOM 895 C C . TYR A 1 136 ? 31.612 14.974 90.545 1.00 8.16 156 TYR A C 1
ATOM 896 O O . TYR A 1 136 ? 30.820 15.418 91.389 1.00 9.17 156 TYR A O 1
ATOM 905 N N . TYR A 1 137 ? 31.613 13.700 90.158 1.00 8.52 157 TYR A N 1
ATOM 906 C CA . TYR A 1 137 ? 30.648 12.762 90.732 1.00 8.32 157 TYR A CA 1
ATOM 907 C C . TYR A 1 137 ? 30.847 12.630 92.234 1.00 8.41 157 TYR A C 1
ATOM 908 O O . TYR A 1 137 ? 29.879 12.580 92.990 1.00 9.43 157 TYR A O 1
ATOM 917 N N . GLN A 1 138 ? 32.100 12.578 92.673 1.00 10.00 158 GLN A N 1
ATOM 918 C CA . GLN A 1 138 ? 32.366 12.529 94.105 1.00 10.42 158 GLN A CA 1
ATOM 919 C C . GLN A 1 138 ? 31.780 13.736 94.820 1.00 9.86 158 GLN A C 1
ATOM 920 O O . GLN A 1 138 ? 31.127 13.589 95.855 1.00 11.39 158 GLN A O 1
ATOM 926 N N . SER A 1 139 ? 32.021 14.927 94.279 1.00 9.37 159 SER A N 1
ATOM 927 C CA . SER A 1 139 ? 31.522 16.149 94.909 1.00 8.58 159 SER A CA 1
ATOM 928 C C . SER A 1 139 ? 30.001 16.202 94.889 1.00 9.15 159 SER A C 1
ATOM 929 O O . SER A 1 139 ? 29.379 16.572 95.880 1.00 10.25 159 SER A O 1
ATOM 932 N N . LEU A 1 140 ? 29.397 15.840 93.759 1.00 8.65 160 LEU A N 1
ATOM 933 C CA . LEU A 1 140 ? 27.940 15.915 93.650 1.00 8.71 160 LEU A CA 1
ATOM 934 C C . LEU A 1 140 ? 27.267 14.940 94.612 1.00 8.09 160 LEU A C 1
ATOM 935 O O . LEU A 1 140 ? 26.276 15.279 95.270 1.00 9.01 160 LEU A O 1
ATOM 940 N N . GLY A 1 141 ? 27.813 13.731 94.705 1.00 9.42 161 GLY A N 1
ATOM 941 C CA . GLY A 1 141 ? 27.275 12.726 95.610 1.00 9.70 161 GLY A CA 1
ATOM 942 C C . GLY A 1 141 ? 27.364 13.194 97.046 1.00 8.97 161 GLY A C 1
ATOM 943 O O . GLY A 1 141 ? 26.441 12.996 97.843 1.00 9.53 161 GLY A O 1
ATOM 944 N N . HIS A 1 142 ? 28.481 13.828 97.377 1.00 9.29 162 HIS A N 1
ATOM 945 C CA . HIS A 1 142 ? 28.677 14.389 98.705 1.00 10.31 162 HIS A CA 1
ATOM 946 C C . HIS A 1 142 ? 27.683 15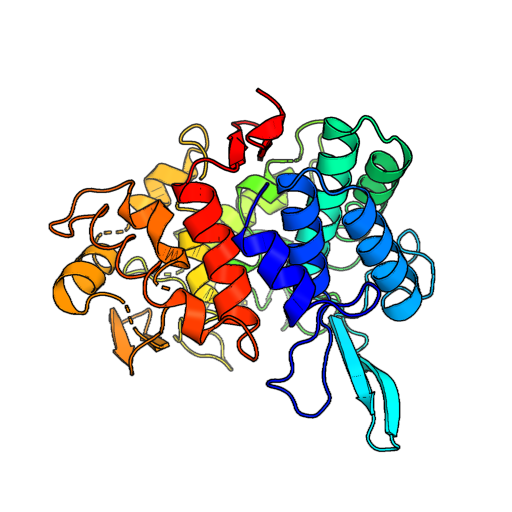.504 99.024 1.00 9.14 162 HIS A C 1
ATOM 947 O O . HIS A 1 142 ? 27.096 15.532 100.111 1.00 10.04 162 HIS A O 1
ATOM 954 N N . LEU A 1 143 ? 27.504 16.431 98.088 1.00 7.59 163 LEU A N 1
ATOM 955 C CA . LEU A 1 143 ? 26.594 17.555 98.298 1.00 8.74 163 LEU A CA 1
ATOM 956 C C . LEU A 1 143 ? 25.145 17.088 98.377 1.00 9.34 163 LEU A C 1
ATOM 957 O O . LEU A 1 143 ? 24.340 17.658 99.116 1.00 10.52 163 LEU A O 1
ATOM 962 N N . LEU A 1 144 ? 24.806 16.051 97.619 1.00 9.74 164 LEU A N 1
ATOM 963 C CA . LEU A 1 144 ? 23.453 15.522 97.672 1.00 9.16 164 LEU A CA 1
ATOM 964 C C . LEU A 1 144 ? 23.229 14.828 99.017 1.00 10.37 164 LEU A C 1
ATOM 965 O O . LEU A 1 144 ? 22.196 15.023 99.672 1.00 11.05 164 LEU A O 1
ATOM 970 N N . ALA A 1 145 ? 24.214 14.039 99.440 1.00 9.78 165 ALA A N 1
ATOM 971 C CA . ALA A 1 145 ? 24.120 13.341 100.719 1.00 10.40 165 ALA A CA 1
ATOM 972 C C . ALA A 1 145 ? 23.936 14.324 101.885 1.00 11.67 165 ALA A C 1
ATOM 973 O O . ALA A 1 145 ? 23.163 14.067 102.803 1.00 11.52 165 ALA A O 1
ATOM 975 N N A SER A 1 146 ? 24.646 15.445 101.825 0.59 11.82 166 SER A N 1
ATOM 976 N N B SER A 1 146 ? 24.634 15.455 101.849 0.41 12.21 166 SER A N 1
ATOM 977 C CA A SER A 1 146 ? 24.558 16.461 102.868 0.59 13.03 166 SER A CA 1
ATOM 978 C CA B SER A 1 146 ? 24.514 16.426 102.938 0.41 13.45 166 SER A CA 1
ATOM 979 C C A SER A 1 146 ? 23.165 17.072 102.908 0.59 12.92 166 SER A C 1
ATOM 980 C C B SER A 1 146 ? 23.143 17.088 102.923 0.41 13.07 166 SER A C 1
ATOM 981 O O A SER A 1 146 ? 22.635 17.372 103.978 0.59 14.24 166 SER A O 1
ATOM 982 O O B SER A 1 146 ? 22.611 17.464 103.969 0.41 14.06 166 SER A O 1
ATOM 987 N N . ARG A 1 147 ? 22.562 17.228 101.736 1.00 12.05 167 ARG A N 1
ATOM 988 C CA . ARG A 1 147 ? 21.210 17.761 101.643 1.00 10.93 167 ARG A CA 1
ATOM 989 C C . ARG A 1 147 ? 20.155 16.770 102.144 1.00 10.60 167 ARG A C 1
ATOM 990 O O . ARG A 1 147 ? 19.133 17.175 102.708 1.00 12.27 167 ARG A O 1
ATOM 998 N N . ILE A 1 148 ? 20.395 15.475 101.953 1.00 9.20 168 ILE A N 1
ATOM 999 C CA . ILE A 1 148 ? 19.500 14.470 102.528 1.00 9.14 168 ILE A CA 1
ATOM 1000 C C . ILE A 1 148 ? 19.445 14.658 104.042 1.00 9.87 168 ILE A C 1
ATOM 1001 O O . ILE A 1 148 ? 18.362 14.651 104.647 1.00 10.02 168 ILE A O 1
ATOM 1006 N N . LEU A 1 149 ? 20.609 14.851 104.654 1.00 9.94 169 LEU A N 1
ATOM 1007 C CA . LEU A 1 149 ? 20.671 15.087 106.096 1.00 9.13 169 LEU A CA 1
ATOM 1008 C C . LEU A 1 149 ? 19.878 16.318 106.503 1.00 11.04 169 LEU A C 1
ATOM 1009 O O . LEU A 1 149 ? 19.128 16.294 107.487 1.00 11.97 169 LEU A O 1
ATOM 1014 N N A ARG A 1 150 ? 20.033 17.400 105.751 0.48 11.60 170 ARG A N 1
ATOM 1015 N N B ARG A 1 150 ? 20.045 17.389 105.733 0.52 11.20 170 ARG A N 1
ATOM 1016 C CA A ARG A 1 150 ? 19.375 18.647 106.115 0.48 12.70 170 ARG A CA 1
ATOM 1017 C CA B ARG A 1 150 ? 19.416 18.674 106.017 0.52 11.94 170 ARG A CA 1
ATOM 1018 C C A ARG A 1 150 ? 17.872 18.622 105.883 0.48 13.26 170 ARG A C 1
ATOM 1019 C C B ARG A 1 150 ? 17.904 18.633 105.862 0.52 12.86 170 ARG A C 1
ATOM 1020 O O A ARG A 1 150 ? 17.110 19.147 106.690 0.48 14.23 170 ARG A O 1
ATOM 1021 O O B ARG A 1 150 ? 17.172 19.155 106.699 0.52 13.78 170 ARG A O 1
ATOM 1036 N N . ASP A 1 151 ? 17.445 18.015 104.781 1.00 13.03 171 ASP A N 1
ATOM 1037 C CA . ASP A 1 151 ? 16.057 18.146 104.359 1.00 13.02 171 ASP A CA 1
ATOM 1038 C C . ASP A 1 151 ? 15.130 16.991 104.709 1.00 11.28 171 ASP A C 1
ATOM 1039 O O . ASP A 1 151 ? 13.916 17.173 104.737 1.00 13.26 171 ASP A O 1
ATOM 1044 N N . GLU A 1 152 ? 15.667 15.803 104.965 1.00 10.20 172 GLU A N 1
ATOM 1045 C CA . GLU A 1 152 ? 14.775 14.669 105.218 1.00 10.55 172 GLU A CA 1
ATOM 1046 C C . GLU A 1 152 ? 15.285 13.696 106.269 1.00 9.16 172 GLU A C 1
ATOM 1047 O O . GLU A 1 152 ? 15.145 12.479 106.143 1.00 9.40 172 GLU A O 1
ATOM 1053 N N . THR A 1 153 ? 15.883 14.246 107.317 1.00 9.72 173 THR A N 1
ATOM 1054 C CA . THR A 1 153 ? 16.138 13.477 108.530 1.00 10.77 173 THR A CA 1
ATOM 1055 C C . THR A 1 153 ? 15.594 14.262 109.710 1.00 11.67 173 THR A C 1
ATOM 1056 O O . THR A 1 153 ? 15.391 15.475 109.632 1.00 12.87 173 THR A O 1
ATOM 1060 N N . ILE A 1 154 ? 15.357 13.564 110.808 1.00 10.45 174 ILE A N 1
ATOM 1061 C CA . ILE A 1 154 ? 14.878 14.210 112.022 1.00 9.78 174 ILE A CA 1
ATOM 1062 C C . ILE A 1 154 ? 15.262 13.328 113.188 1.00 9.74 174 ILE A C 1
ATOM 1063 O O . ILE A 1 154 ? 15.405 12.118 113.028 1.00 9.10 174 ILE A O 1
ATOM 1068 N N . LYS A 1 155 ? 15.464 13.933 114.353 1.00 10.42 175 LYS A N 1
ATOM 1069 C CA . LYS A 1 155 ? 15.802 13.168 115.547 1.00 12.36 175 LYS A CA 1
ATOM 1070 C C . LYS A 1 155 ? 14.547 12.983 116.393 1.00 12.97 175 LYS A C 1
ATOM 1071 O O . LYS A 1 155 ? 13.822 13.949 116.669 1.00 14.78 175 LYS A O 1
ATOM 1077 N N . VAL A 1 156 ? 14.268 11.740 116.778 1.00 11.70 176 VAL A N 1
ATOM 1078 C CA . VAL A 1 156 ? 13.114 11.462 117.627 1.00 12.21 176 VAL A CA 1
ATOM 1079 C C . VAL A 1 156 ? 13.541 10.685 118.863 1.00 11.46 176 VAL A C 1
ATOM 1080 O O . VAL A 1 156 ? 14.590 10.029 118.872 1.00 13.32 176 VAL A O 1
ATOM 1084 N N . SER A 1 157 ? 12.722 10.764 119.903 1.00 10.97 177 SER A N 1
ATOM 1085 C CA . SER A 1 157 ? 13.020 10.105 121.166 1.00 11.21 177 SER A CA 1
ATOM 1086 C C . SER A 1 157 ? 13.199 8.604 120.975 1.00 12.38 177 SER A C 1
ATOM 1087 O O . SER A 1 157 ? 12.416 7.960 120.267 1.00 12.23 177 SER A O 1
ATOM 1090 N N . GLY A 1 158 ? 14.237 8.060 121.604 1.00 12.43 178 GLY A N 1
ATOM 1091 C CA . GLY A 1 158 ? 14.478 6.627 121.623 1.00 13.64 178 GLY A CA 1
ATOM 1092 C C . GLY A 1 158 ? 15.176 6.088 120.392 1.00 15.79 178 GLY A C 1
ATOM 1093 O O . GLY A 1 158 ? 16.134 5.326 120.481 1.00 18.87 178 GLY A O 1
ATOM 1094 N N . LEU A 1 159 ? 14.694 6.479 119.225 1.00 16.58 179 LEU A N 1
ATOM 1095 C CA . LEU A 1 159 ? 15.217 5.934 117.985 1.00 17.25 179 LEU A CA 1
ATOM 1096 C C . LEU A 1 159 ? 16.426 6.753 117.516 1.00 17.70 179 LEU A C 1
ATOM 1097 O O . LEU A 1 159 ? 17.329 6.234 116.858 1.00 20.09 179 LEU A O 1
ATOM 1102 N N . GLY A 1 160 ? 16.463 8.029 117.890 1.00 16.74 180 GLY A N 1
ATOM 1103 C CA . GLY A 1 160 ? 17.545 8.904 117.476 1.00 15.03 180 GLY A CA 1
ATOM 1104 C C . GLY A 1 160 ? 17.265 9.500 116.107 1.00 13.10 180 GLY A C 1
ATOM 1105 O O . GLY A 1 160 ? 16.110 9.674 115.722 1.00 12.89 180 GLY A O 1
ATOM 1106 N N . THR A 1 161 ? 18.321 9.807 115.363 1.00 11.80 181 THR A N 1
ATOM 1107 C CA . THR A 1 161 ? 18.163 10.419 114.051 1.00 10.71 181 THR A CA 1
ATOM 1108 C C . THR A 1 161 ? 17.740 9.363 113.037 1.00 10.41 181 THR A C 1
ATOM 1109 O O . THR A 1 161 ? 18.411 8.330 112.888 1.00 10.87 181 THR A O 1
ATOM 1113 N N . VAL A 1 162 ? 16.636 9.621 112.340 1.00 9.56 182 VAL A N 1
ATOM 1114 C CA . VAL A 1 162 ? 16.142 8.699 111.320 1.00 9.79 182 VAL A CA 1
ATOM 1115 C C . VAL A 1 162 ? 16.131 9.336 109.934 1.00 8.91 182 VAL A C 1
ATOM 1116 O O . VAL A 1 162 ? 16.032 10.557 109.800 1.00 9.90 182 VAL A O 1
ATOM 1120 N N . LEU A 1 163 ? 16.249 8.501 108.906 1.00 8.91 183 LEU A N 1
ATOM 1121 C CA . LEU A 1 163 ? 15.972 8.923 107.540 1.00 8.20 183 LEU A CA 1
ATOM 1122 C C . LEU A 1 163 ? 14.453 8.892 107.330 1.00 9.11 183 LEU A C 1
ATOM 1123 O O . LEU A 1 163 ? 13.831 7.835 107.431 1.00 10.66 183 LEU A O 1
ATOM 1128 N N . LEU A 1 164 ? 13.855 10.050 107.062 1.00 9.03 184 LEU A N 1
ATOM 1129 C CA . LEU A 1 164 ? 12.427 10.120 106.747 1.00 8.62 184 LEU A CA 1
ATOM 1130 C C . LEU A 1 164 ? 12.218 9.700 105.299 1.00 8.53 184 LEU A C 1
ATOM 1131 O O . LEU A 1 164 ? 13.103 9.892 104.471 1.00 9.66 184 LEU A O 1
ATOM 1136 N N . PRO A 1 165 ? 11.044 9.131 104.980 1.00 8.47 185 PRO A N 1
ATOM 1137 C CA . PRO A 1 165 ? 10.777 8.682 103.606 1.00 8.61 185 PRO A CA 1
ATOM 1138 C C . PRO A 1 165 ? 10.703 9.812 102.580 1.00 8.80 185 PRO A C 1
ATOM 1139 O O . PRO A 1 165 ? 10.773 9.541 101.387 1.00 9.10 185 PRO A O 1
ATOM 1143 N N . GLY A 1 166 ? 10.582 11.055 103.027 1.00 9.27 186 GLY A N 1
ATOM 1144 C CA . GLY A 1 166 ? 10.536 12.181 102.108 1.00 9.29 186 GLY A CA 1
ATOM 1145 C C . GLY A 1 166 ? 10.650 13.473 102.877 1.00 8.91 186 GLY A C 1
ATOM 1146 O O . GLY A 1 166 ? 10.504 13.472 104.104 1.00 10.66 186 GLY A O 1
ATOM 1147 N N . LYS A 1 167 ? 10.884 14.578 102.176 1.00 8.25 187 LYS A N 1
ATOM 1148 C CA . LYS A 1 167 ? 11.143 15.834 102.872 1.00 10.54 187 LYS A CA 1
ATOM 1149 C C . LYS A 1 167 ? 9.917 16.393 103.592 1.00 9.44 187 LYS A C 1
ATOM 1150 O O . LYS A 1 167 ? 10.055 17.185 104.526 1.00 11.19 187 LYS A O 1
ATOM 1156 N N . VAL A 1 168 ? 8.723 15.973 103.176 1.00 8.65 188 VAL A N 1
ATOM 1157 C CA . VAL A 1 168 ? 7.507 16.382 103.869 1.00 8.77 188 VAL A CA 1
ATOM 1158 C C . VAL A 1 168 ? 6.473 15.262 103.882 1.00 9.08 188 VAL A C 1
ATOM 1159 O O . VAL A 1 168 ? 6.437 14.427 102.967 1.00 9.98 188 VAL A O 1
ATOM 1163 N N . GLY A 1 169 ? 5.673 15.213 104.946 1.00 8.35 189 GLY A N 1
ATOM 1164 C CA . GLY A 1 169 ? 4.544 14.310 105.023 1.00 8.67 189 GLY A CA 1
ATOM 1165 C C . GLY A 1 169 ? 4.718 13.108 105.919 1.00 9.83 189 GLY A C 1
ATOM 1166 O O . GLY A 1 169 ? 3.787 12.315 106.071 1.00 11.96 189 GLY A O 1
ATOM 1167 N N . PHE A 1 170 ? 5.892 12.956 106.523 1.00 8.81 190 PHE A N 1
ATOM 1168 C CA . PHE A 1 170 ? 6.161 11.742 107.294 1.00 8.40 190 PHE A CA 1
ATOM 1169 C C . PHE A 1 170 ? 6.397 11.974 108.779 1.00 8.93 190 PHE A C 1
ATOM 1170 O O . PHE A 1 170 ? 6.693 11.040 109.523 1.00 9.80 190 PHE A O 1
ATOM 1178 N N . VAL A 1 171 ? 6.243 13.218 109.217 1.00 8.43 191 VAL A N 1
ATOM 1179 C CA . VAL A 1 171 ? 6.256 13.507 110.640 1.00 8.33 191 VAL A CA 1
ATOM 1180 C C . VAL A 1 171 ? 4.807 13.605 111.104 1.00 8.99 191 VAL A C 1
ATOM 1181 O O . VAL A 1 171 ? 4.076 14.521 110.707 1.00 10.28 191 VAL A O 1
ATOM 1185 N N . LEU A 1 172 ? 4.389 12.644 111.925 1.00 9.02 192 LEU A N 1
ATOM 1186 C CA . LEU A 1 172 ? 2.975 12.455 112.250 1.00 8.88 192 LEU A CA 1
ATOM 1187 C C . LEU A 1 172 ? 2.574 13.024 113.603 1.00 10.46 192 LEU A C 1
ATOM 1188 O O . LEU A 1 172 ? 1.392 13.036 113.953 1.00 11.80 192 LEU A O 1
ATOM 1193 N N . GLY A 1 173 ? 3.558 13.477 114.371 1.00 9.40 193 GLY A N 1
ATOM 1194 C CA . GLY A 1 173 ? 3.298 14.100 115.656 1.00 9.52 193 GLY A CA 1
ATOM 1195 C C . GLY A 1 173 ? 4.614 14.316 116.352 1.00 10.60 193 GLY A C 1
ATOM 1196 O O . GLY A 1 173 ? 5.665 14.026 115.785 1.00 10.70 193 GLY A O 1
ATOM 1197 N N . LYS A 1 174 ? 4.570 14.822 117.577 1.00 11.25 194 LYS A N 1
ATOM 1198 C CA . LYS A 1 174 ? 5.791 14.981 118.346 1.00 12.86 194 LYS A CA 1
ATOM 1199 C C . LYS A 1 174 ? 6.443 13.614 118.559 1.00 11.87 194 LYS A C 1
ATOM 1200 O O . LYS A 1 174 ? 5.823 12.704 119.112 1.00 12.68 194 LYS A O 1
ATOM 1206 N N . ASN A 1 175 ? 7.689 13.479 118.109 1.00 11.40 195 ASN A N 1
ATOM 1207 C CA . ASN A 1 175 ? 8.443 12.234 118.243 1.00 10.12 195 ASN A CA 1
ATOM 1208 C C . ASN A 1 175 ? 7.743 11.039 117.605 1.00 9.15 195 ASN A C 1
ATOM 1209 O O . ASN A 1 175 ? 7.919 9.895 118.036 1.00 10.23 195 ASN A O 1
ATOM 1214 N N . HIS A 1 176 ? 6.982 11.314 116.549 1.00 9.24 196 HIS A N 1
ATOM 1215 C CA . HIS A 1 176 ? 6.126 10.313 115.915 1.00 8.25 196 HIS A CA 1
ATOM 1216 C C . HIS A 1 176 ? 6.320 10.424 114.416 1.00 7.68 196 HIS A C 1
ATOM 1217 O O . HIS A 1 176 ? 6.015 11.461 113.813 1.00 8.90 196 HIS A O 1
ATOM 1224 N N . VAL A 1 177 ? 6.855 9.362 113.817 1.00 7.36 197 VAL A N 1
ATOM 1225 C CA . VAL A 1 177 ? 7.204 9.386 112.405 1.00 7.32 197 VAL A CA 1
ATOM 1226 C C . VAL A 1 177 ? 6.752 8.126 111.659 1.00 8.33 197 VAL A C 1
ATOM 1227 O O . VAL A 1 177 ? 6.573 7.063 112.250 1.00 9.91 197 VAL A O 1
ATOM 1231 N N A ARG A 1 178 ? 6.555 8.263 110.353 0.55 8.02 198 ARG A N 1
ATOM 1232 N N B ARG A 1 178 ? 6.566 8.271 110.352 0.45 8.49 198 ARG A N 1
ATOM 1233 C CA A ARG A 1 178 ? 6.220 7.132 109.491 0.55 7.92 198 ARG A CA 1
ATOM 1234 C CA B ARG A 1 178 ? 6.224 7.157 109.475 0.45 8.84 198 ARG A CA 1
ATOM 1235 C C A ARG A 1 178 ? 7.471 6.735 108.731 0.55 7.80 198 ARG A C 1
ATOM 1236 C C B ARG A 1 178 ? 7.480 6.739 108.729 0.45 8.26 198 ARG A C 1
ATOM 1237 O O A ARG A 1 178 ? 8.101 7.572 108.099 0.55 9.44 198 ARG A O 1
ATOM 1238 O O B ARG A 1 178 ? 8.123 7.567 108.097 0.45 9.76 198 ARG A O 1
ATOM 1253 N N . LEU A 1 179 ? 7.836 5.461 108.804 1.00 6.79 199 LEU A N 1
ATOM 1254 C CA . LEU A 1 179 ? 9.089 4.985 108.215 1.00 7.68 199 LEU A CA 1
ATOM 1255 C C . LEU A 1 179 ? 8.862 3.831 107.247 1.00 8.44 199 LEU A C 1
ATOM 1256 O O . LEU A 1 179 ? 7.773 3.261 107.183 1.00 9.43 199 LEU A O 1
ATOM 1261 N N . ASN A 1 180 ? 9.901 3.479 106.500 1.00 8.18 200 ASN A N 1
ATOM 1262 C CA . ASN A 1 180 ? 9.790 2.464 105.457 1.00 7.92 200 ASN A CA 1
ATOM 1263 C C . ASN A 1 180 ? 11.066 1.628 105.441 1.00 8.09 200 ASN A C 1
ATOM 1264 O O . ASN A 1 180 ? 12.102 2.099 104.994 1.00 9.36 200 ASN A O 1
ATOM 1269 N N . PRO A 1 181 ? 11.000 0.392 105.958 1.00 8.16 201 PRO A N 1
ATOM 1270 C CA . PRO A 1 181 ? 12.189 -0.468 106.057 1.00 8.39 201 PRO A CA 1
ATOM 1271 C C . PRO A 1 181 ? 12.991 -0.612 104.759 1.00 8.76 201 PRO A C 1
ATOM 1272 O O . PRO A 1 181 ? 14.217 -0.617 104.789 1.00 8.97 201 PRO A O 1
ATOM 1276 N N . SER A 1 182 ? 12.308 -0.705 103.628 1.00 8.03 202 SER A N 1
ATOM 1277 C CA . SER A 1 182 ? 12.981 -0.871 102.339 1.00 7.72 202 SER A CA 1
ATOM 1278 C C . SER A 1 182 ? 13.807 0.332 101.896 1.00 7.92 202 SER A C 1
ATOM 1279 O O . SER A 1 182 ? 14.645 0.21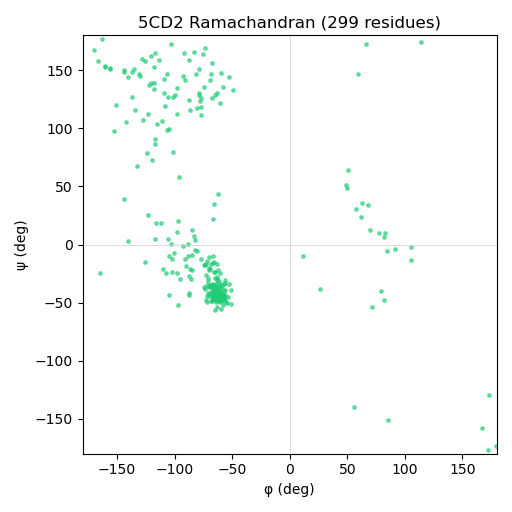7 100.996 1.00 7.80 202 SER A O 1
ATOM 1282 N N . TYR A 1 183 ? 13.569 1.479 102.521 1.00 7.61 203 TYR A N 1
ATOM 1283 C CA . TYR A 1 183 ? 14.252 2.713 102.153 1.00 7.31 203 TYR A CA 1
ATOM 1284 C C . TYR A 1 183 ? 15.686 2.794 102.665 1.00 8.51 203 TYR A C 1
ATOM 1285 O O . TYR A 1 183 ? 16.439 3.679 102.251 1.00 9.55 203 TYR A O 1
ATOM 1294 N N . VAL A 1 184 ? 16.065 1.895 103.573 1.00 8.38 204 VAL A N 1
ATOM 1295 C CA . VAL A 1 184 ? 17.375 1.990 104.218 1.00 8.44 204 VAL A CA 1
ATOM 1296 C C . VAL A 1 184 ? 18.257 0.736 104.091 1.00 8.49 204 VAL A C 1
ATOM 1297 O O . VAL A 1 184 ? 18.372 -0.053 105.032 1.00 10.05 204 VAL A O 1
ATOM 1301 N N . PRO A 1 185 ? 18.892 0.551 102.924 1.00 8.57 205 PRO A N 1
ATOM 1302 C CA . PRO A 1 185 ? 19.855 -0.549 102.803 1.00 7.61 205 PRO A CA 1
ATOM 1303 C C . PRO A 1 185 ? 21.043 -0.238 103.696 1.00 8.13 205 PRO A C 1
ATOM 1304 O O . PRO A 1 185 ? 21.613 0.858 103.597 1.00 9.45 205 PRO A O 1
ATOM 1308 N N . LEU A 1 186 ? 21.398 -1.163 104.580 1.00 7.26 206 LEU A N 1
ATOM 1309 C CA . LEU A 1 186 ? 22.472 -0.900 105.525 1.00 7.42 206 LEU A CA 1
ATOM 1310 C C . LEU A 1 186 ? 23.819 -0.680 104.843 1.00 8.33 206 LEU A C 1
ATOM 1311 O O . LEU A 1 186 ? 24.654 0.072 105.356 1.00 9.28 206 LEU A O 1
ATOM 1316 N N . GLN A 1 187 ? 24.035 -1.307 103.687 1.00 7.79 207 GLN A N 1
ATOM 1317 C CA . GLN A 1 187 ? 25.292 -1.105 102.959 1.00 7.45 207 GLN A CA 1
ATOM 1318 C C . GLN A 1 187 ? 25.452 0.327 102.452 1.00 8.19 207 GLN A C 1
ATOM 1319 O O . GLN A 1 187 ? 26.553 0.870 102.485 1.00 9.33 207 GLN A O 1
ATOM 1325 N N . LEU A 1 188 ? 24.358 0.937 101.998 1.00 8.01 208 LEU A N 1
ATOM 1326 C CA . LEU A 1 188 ? 24.398 2.332 101.558 1.00 8.43 208 LEU A CA 1
ATOM 1327 C C . LEU A 1 188 ? 24.689 3.250 102.731 1.00 9.02 208 LEU A C 1
ATOM 1328 O O . LEU A 1 188 ? 25.474 4.193 102.610 1.00 9.21 208 LEU A O 1
ATOM 1333 N N . LEU A 1 189 ? 24.061 2.975 103.873 1.00 9.14 209 LEU A N 1
ATOM 1334 C CA . LEU A 1 189 ? 24.273 3.805 105.055 1.00 8.59 209 LEU A CA 1
ATOM 1335 C C . LEU A 1 189 ? 25.703 3.673 105.575 1.00 8.78 209 LEU A C 1
ATOM 1336 O O . LEU A 1 189 ? 26.315 4.660 105.984 1.00 10.00 209 LEU A O 1
ATOM 1341 N N . THR A 1 190 ? 26.244 2.458 105.550 1.00 9.46 210 THR A N 1
ATOM 1342 C CA . THR A 1 190 ? 27.649 2.250 105.898 1.00 8.93 210 THR A CA 1
ATOM 1343 C C . THR A 1 190 ? 28.551 3.124 105.022 1.00 9.96 210 THR A C 1
ATOM 1344 O O . THR A 1 190 ? 29.461 3.799 105.514 1.00 11.16 210 THR A O 1
ATOM 1348 N N . ARG A 1 191 ? 28.285 3.128 103.724 1.00 9.46 211 ARG A N 1
ATOM 1349 C CA . ARG A 1 191 ? 29.117 3.884 102.783 1.00 9.31 211 ARG A CA 1
ATOM 1350 C C . ARG A 1 191 ? 29.108 5.391 103.039 1.00 10.25 211 ARG A C 1
ATOM 1351 O O . ARG A 1 191 ? 30.116 6.068 102.814 1.00 11.96 211 ARG A O 1
ATOM 1367 N N . ASN A 1 193 ? 29.321 6.864 105.695 1.00 15.68 213 ASN A N 1
ATOM 1368 C CA . ASN A 1 193 ? 30.177 7.207 106.828 1.00 18.57 213 ASN A CA 1
ATOM 1369 C C . ASN A 1 193 ? 31.664 6.878 106.645 1.00 21.58 213 ASN A C 1
ATOM 1370 O O . ASN A 1 193 ? 32.489 7.294 107.446 1.00 23.93 213 ASN A O 1
ATOM 1375 N N . THR A 1 194 ? 32.026 6.153 105.592 1.00 22.29 214 THR A N 1
ATOM 1376 C CA . THR A 1 194 ? 33.384 5.587 105.544 1.00 24.23 214 THR A CA 1
ATOM 1377 C C . THR A 1 194 ? 34.561 6.425 104.970 1.00 27.19 214 THR A C 1
ATOM 1378 O O . THR A 1 194 ? 35.715 6.134 105.282 1.00 30.08 214 THR A O 1
ATOM 1382 N N . VAL A 1 195 ? 34.304 7.444 104.157 1.00 27.91 215 VAL A N 1
ATOM 1383 C CA . VAL A 1 195 ? 35.402 8.316 103.705 1.00 28.25 215 VAL A CA 1
ATOM 1384 C C . VAL A 1 195 ? 35.381 9.661 104.430 1.00 27.24 215 VAL A C 1
ATOM 1385 O O . VAL A 1 195 ? 36.425 10.184 104.843 1.00 27.39 215 VAL A O 1
ATOM 1389 N N . PHE A 1 196 ? 34.181 10.218 104.565 1.00 25.70 216 PHE A N 1
ATOM 1390 C CA . PHE A 1 196 ? 33.969 11.424 105.348 1.00 24.02 216 PHE A CA 1
ATOM 1391 C C . PHE A 1 196 ? 33.045 11.084 106.514 1.00 22.52 216 PHE A C 1
ATOM 1392 O O . PHE A 1 196 ? 31.818 11.141 106.395 1.00 24.01 216 PHE A O 1
ATOM 1400 N N . PRO A 1 197 ? 33.647 10.691 107.640 1.00 20.29 217 PRO A N 1
ATOM 1401 C CA . PRO A 1 197 ? 32.905 10.290 108.835 1.00 19.60 217 PRO A CA 1
ATOM 1402 C C . PRO A 1 197 ? 31.895 11.352 109.260 1.00 18.18 217 PRO A C 1
ATOM 1403 O O . PRO A 1 197 ? 32.151 12.555 109.122 1.00 18.20 217 PRO A O 1
ATOM 1407 N N . SER A 1 198 ? 30.752 10.902 109.765 1.00 17.08 218 SER A N 1
ATOM 1408 C CA . SER A 1 198 ? 29.654 11.799 110.089 1.00 16.43 218 SER A CA 1
ATOM 1409 C C . SER A 1 198 ? 28.839 11.230 111.237 1.00 16.51 218 SER A C 1
ATOM 1410 O O . SER A 1 198 ? 28.293 10.135 111.117 1.00 16.06 218 SER A O 1
ATOM 1413 N N . TYR A 1 199 ? 28.753 11.965 112.344 1.00 16.23 219 TYR A N 1
ATOM 1414 C CA . TYR A 1 199 ? 27.973 11.498 113.481 1.00 16.34 219 TYR A CA 1
ATOM 1415 C C . TYR A 1 199 ? 26.505 11.273 113.107 1.00 15.15 219 TYR A C 1
ATOM 1416 O O . TYR A 1 199 ? 25.852 10.367 113.631 1.00 15.12 219 TYR A O 1
ATOM 1425 N N A GLN A 1 200 ? 25.998 12.090 112.188 0.52 14.19 220 GLN A N 1
ATOM 1426 N N B GLN A 1 200 ? 25.991 12.084 112.190 0.48 14.33 220 GLN A N 1
ATOM 1427 C CA A GLN A 1 200 ? 24.615 11.958 111.743 0.52 13.58 220 GLN A CA 1
ATOM 1428 C CA B GLN A 1 200 ? 24.609 11.928 111.752 0.48 13.79 220 GLN A CA 1
ATOM 1429 C C A GLN A 1 200 ? 24.387 10.660 110.968 0.52 12.42 220 GLN A C 1
ATOM 1430 C C B GLN A 1 200 ? 24.391 10.638 110.976 0.48 12.61 220 GLN A C 1
ATOM 1431 O O A GLN A 1 200 ? 23.418 9.948 111.222 0.52 11.59 220 GLN A O 1
ATOM 1432 O O B GLN A 1 200 ? 23.428 9.916 111.226 0.48 11.92 220 GLN A O 1
ATOM 1443 N N . TRP A 1 201 ? 25.267 10.354 110.018 1.00 12.42 221 TRP A N 1
ATOM 1444 C CA . TRP A 1 201 ? 25.132 9.114 109.247 1.00 10.90 221 TRP A CA 1
ATOM 1445 C C . TRP A 1 201 ? 25.329 7.879 110.113 1.00 11.84 221 TRP A C 1
ATOM 1446 O O . TRP A 1 201 ? 24.719 6.836 109.864 1.00 12.78 221 TRP A O 1
ATOM 1457 N N . GLU A 1 202 ? 26.187 7.993 111.122 1.00 12.10 222 GLU A N 1
ATOM 1458 C CA . GLU A 1 202 ? 26.355 6.905 112.080 1.00 12.57 222 GLU A CA 1
ATOM 1459 C C . GLU A 1 202 ? 25.052 6.674 112.844 1.00 12.62 222 GLU A C 1
ATOM 1460 O O . GLU A 1 202 ? 24.641 5.528 113.039 1.00 12.29 222 GLU A O 1
ATOM 1466 N N . GLU A 1 203 ? 24.399 7.755 113.268 1.00 11.34 223 GLU A N 1
ATOM 1467 C CA . GLU A 1 203 ? 23.121 7.631 113.971 1.00 12.02 223 GLU A CA 1
ATOM 1468 C C . GLU A 1 203 ? 22.046 7.029 113.080 1.00 11.08 223 GLU A C 1
ATOM 1469 O O . GLU A 1 203 ? 21.217 6.238 113.541 1.00 11.59 223 GLU A O 1
ATOM 1475 N N . ILE A 1 204 ? 22.042 7.418 111.808 1.00 9.57 224 ILE A N 1
ATOM 1476 C CA . ILE A 1 204 ? 21.049 6.902 110.871 1.00 9.63 224 ILE A CA 1
ATOM 1477 C C . ILE A 1 204 ? 21.264 5.414 110.583 1.00 9.28 224 ILE A C 1
ATOM 1478 O O . ILE A 1 204 ? 20.300 4.655 110.433 1.00 9.38 224 ILE A O 1
ATOM 1483 N N . TYR A 1 205 ? 22.521 4.983 110.525 1.00 9.21 225 TYR A N 1
ATOM 1484 C CA . TYR A 1 205 ? 22.786 3.557 110.404 1.00 9.47 225 TYR A CA 1
ATOM 1485 C C . TYR A 1 205 ? 22.161 2.838 111.597 1.00 9.71 225 TYR A C 1
ATOM 1486 O O . TYR A 1 205 ? 21.456 1.840 111.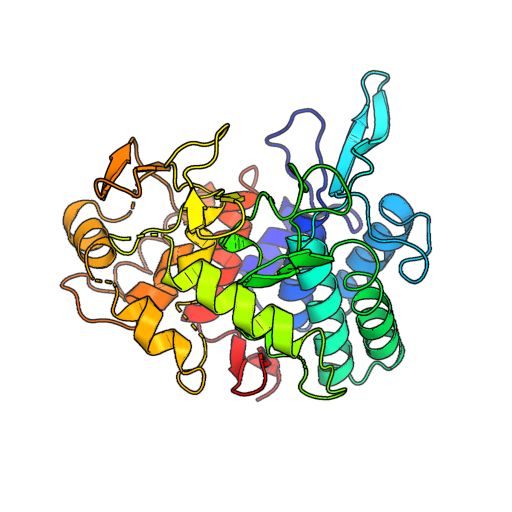424 1.00 9.98 225 TYR A O 1
ATOM 1495 N N . GLN A 1 206 ? 22.411 3.343 112.806 1.00 9.48 226 GLN A N 1
ATOM 1496 C CA . GLN A 1 206 ? 21.904 2.679 114.008 1.00 10.75 226 GLN A CA 1
ATOM 1497 C C . GLN A 1 206 ? 20.370 2.633 114.103 1.00 10.19 226 GLN A C 1
ATOM 1498 O O . GLN A 1 206 ? 19.805 1.602 114.459 1.00 11.00 226 GLN A O 1
ATOM 1504 N N . SER A 1 207 ? 19.689 3.731 113.785 1.00 8.88 227 SER A N 1
ATOM 1505 C CA . SER A 1 207 ? 18.219 3.734 113.843 1.00 7.99 227 SER A CA 1
ATOM 1506 C C . SER A 1 207 ? 17.627 2.838 112.756 1.00 7.82 227 SER A C 1
ATOM 1507 O O . SER A 1 207 ? 16.593 2.191 112.953 1.00 7.83 227 SER A O 1
ATOM 1510 N N . SER A 1 208 ? 18.286 2.802 111.606 1.00 7.58 228 SER A N 1
ATOM 1511 C CA . SER A 1 208 ? 17.825 1.958 110.513 1.00 7.78 228 SER A CA 1
ATOM 1512 C C . SER A 1 208 ? 17.970 0.481 110.879 1.00 8.79 228 SER A C 1
ATOM 1513 O O . SER A 1 208 ? 17.079 -0.317 110.601 1.00 8.84 228 SER A O 1
ATOM 1516 N N . ALA A 1 209 ? 19.086 0.115 111.505 1.00 8.66 229 ALA A N 1
ATOM 1517 C CA . ALA A 1 209 ? 19.279 -1.267 111.938 1.00 7.55 229 ALA A CA 1
ATOM 1518 C C . ALA A 1 209 ? 18.201 -1.670 112.939 1.00 9.03 229 ALA A C 1
ATOM 1519 O O . ALA A 1 209 ? 17.688 -2.790 112.897 1.00 9.49 229 ALA A O 1
ATOM 1521 N N . LYS A 1 210 ? 17.879 -0.758 113.848 1.00 8.66 230 LYS A N 1
ATOM 1522 C CA . LYS A 1 210 ? 16.859 -1.000 114.858 1.00 9.54 230 LYS A CA 1
ATOM 1523 C C . LYS A 1 210 ? 15.503 -1.167 114.193 1.00 9.35 230 LYS A C 1
ATOM 1524 O O . LYS A 1 210 ? 14.744 -2.078 114.537 1.00 9.30 230 LYS A O 1
ATOM 1530 N N . LEU A 1 211 ? 15.206 -0.290 113.237 1.00 8.83 231 LEU A N 1
ATOM 1531 C CA . LEU A 1 211 ? 13.968 -0.361 112.472 1.00 7.75 231 LEU A CA 1
ATOM 1532 C C . LEU A 1 211 ? 13.814 -1.726 111.809 1.00 8.79 231 LEU A C 1
ATOM 1533 O O . LEU A 1 211 ? 12.771 -2.368 111.923 1.00 10.28 231 LEU A O 1
ATOM 1538 N N . LEU A 1 212 ? 14.858 -2.171 111.125 1.00 8.76 232 LEU A N 1
ATOM 1539 C CA . LEU A 1 212 ? 14.806 -3.449 110.420 1.00 8.20 232 LEU A CA 1
ATOM 1540 C C . LEU A 1 212 ? 14.610 -4.631 111.367 1.00 9.64 232 LEU A C 1
ATOM 1541 O O . LEU A 1 212 ? 13.756 -5.495 111.130 1.00 10.51 232 LEU A O 1
ATOM 1546 N N . LYS A 1 213 ? 15.385 -4.664 112.447 1.00 9.80 233 LYS A N 1
ATOM 1547 C CA . LYS A 1 213 ? 15.374 -5.812 113.353 1.00 10.25 233 LYS A CA 1
ATOM 1548 C C . LYS A 1 213 ? 14.124 -5.917 114.219 1.00 10.45 233 LYS A C 1
ATOM 1549 O O . LYS A 1 213 ? 13.758 -7.011 114.648 1.00 13.32 233 LYS A O 1
ATOM 1555 N N . GLU A 1 214 ? 13.469 -4.792 114.484 1.00 9.80 234 GLU A N 1
ATOM 1556 C CA . GLU A 1 214 ? 12.394 -4.767 115.480 1.00 10.14 234 GLU A CA 1
ATOM 1557 C C . GLU A 1 214 ? 10.982 -4.743 114.913 1.00 10.93 234 GLU A C 1
ATOM 1558 O O . GLU A 1 214 ? 10.010 -4.729 115.667 1.00 13.20 234 GLU A O 1
ATOM 1564 N N . THR A 1 215 ? 10.861 -4.759 113.589 1.00 10.66 235 THR A N 1
ATOM 1565 C CA . THR A 1 215 ? 9.537 -4.712 112.972 1.00 11.18 235 THR A CA 1
ATOM 1566 C C . THR A 1 215 ? 9.235 -5.934 112.111 1.00 11.38 235 THR A C 1
ATOM 1567 O O . THR A 1 215 ? 8.330 -5.908 111.275 1.00 11.19 235 THR A O 1
ATOM 1579 N N . PRO A 1 217 ? 8.472 -9.489 113.282 1.00 12.71 237 PRO A N 1
ATOM 1580 C CA . PRO A 1 217 ? 8.287 -10.531 114.302 1.00 14.02 237 PRO A CA 1
ATOM 1581 C C . PRO A 1 217 ? 8.300 -11.959 113.752 1.00 16.40 237 PRO A C 1
ATOM 1582 O O . PRO A 1 217 ? 8.605 -12.892 114.498 1.00 18.49 237 PRO A O 1
ATOM 1586 N N . LYS A 1 218 ? 7.975 -12.134 112.474 1.00 17.30 238 LYS A N 1
ATOM 1587 C CA . LYS A 1 218 ? 8.076 -13.453 111.859 1.00 18.97 238 LYS A CA 1
ATOM 1588 C C . LYS A 1 218 ? 9.108 -13.480 110.732 1.00 18.11 238 LYS A C 1
ATOM 1589 O O . LYS A 1 218 ? 9.117 -14.384 109.892 1.00 19.44 238 LYS A O 1
ATOM 1595 N N . GLY A 1 219 ? 9.997 -12.497 110.732 1.00 15.70 239 GLY A N 1
ATOM 1596 C CA . GLY A 1 219 ? 11.014 -12.428 109.704 1.00 15.48 239 GLY A CA 1
ATOM 1597 C C . GLY A 1 219 ? 10.527 -11.775 108.426 1.00 15.15 239 GLY A C 1
ATOM 1598 O O . GLY A 1 219 ? 11.224 -11.809 107.416 1.00 16.53 239 GLY A O 1
ATOM 1599 N N . TYR A 1 220 ? 9.335 -11.181 108.462 1.00 11.69 240 TYR A N 1
ATOM 1600 C CA . TYR A 1 220 ? 8.847 -10.398 107.326 1.00 9.46 240 TYR A CA 1
ATOM 1601 C C . TYR A 1 220 ? 8.757 -8.919 107.642 1.00 9.60 240 TYR A C 1
ATOM 1602 O O . TYR A 1 220 ? 8.221 -8.529 108.685 1.00 10.76 240 TYR A O 1
ATOM 1611 N N A SER A 1 221 ? 9.281 -8.095 106.739 0.46 9.35 241 SER A N 1
ATOM 1612 N N B SER A 1 221 ? 9.258 -8.097 106.729 0.54 9.35 241 SER A N 1
ATOM 1613 C CA A SER A 1 221 ? 9.231 -6.644 106.898 0.46 9.35 241 SER A CA 1
ATOM 1614 C CA B SER A 1 221 ? 9.258 -6.652 106.919 0.54 9.40 241 SER A CA 1
ATOM 1615 C C A SER A 1 221 ? 7.945 -6.064 106.332 0.46 9.48 241 SER A C 1
ATOM 1616 C C B SER A 1 221 ? 7.997 -6.027 106.315 0.54 9.36 241 SER A C 1
ATOM 1617 O O A SER A 1 221 ? 7.481 -6.489 105.276 0.46 10.52 241 SER A O 1
ATOM 1618 O O B SER A 1 221 ? 7.596 -6.394 105.214 0.54 9.99 241 SER A O 1
ATOM 1623 N N . PRO A 1 222 ? 7.367 -5.079 107.032 1.00 8.91 242 PRO A N 1
ATOM 1624 C CA . PRO A 1 222 ? 6.226 -4.362 106.451 1.00 8.84 242 PRO A CA 1
ATOM 1625 C C . PRO A 1 222 ? 6.678 -3.307 105.434 1.00 9.13 242 PRO A C 1
ATOM 1626 O O . PRO A 1 222 ? 7.832 -2.862 105.478 1.00 10.09 242 PRO A O 1
ATOM 1630 N N . ASP A 1 223 ? 5.779 -2.904 104.537 1.00 8.56 243 ASP A N 1
ATOM 1631 C CA . ASP A 1 223 ? 6.057 -1.782 103.632 1.00 8.94 243 ASP A CA 1
ATOM 1632 C C . ASP A 1 223 ? 6.293 -0.506 104.438 1.00 8.88 243 ASP A C 1
ATOM 1633 O O . ASP A 1 223 ? 7.252 0.230 104.199 1.00 9.24 243 ASP A O 1
ATOM 1638 N N . TRP A 1 224 ? 5.412 -0.252 105.401 1.00 8.66 244 TRP A N 1
ATOM 1639 C CA . TRP A 1 224 ? 5.444 0.980 106.190 1.00 9.10 244 TRP A CA 1
ATOM 1640 C C . TRP A 1 224 ? 5.239 0.618 107.642 1.00 9.32 244 TRP A C 1
ATOM 1641 O O . TRP A 1 224 ? 4.569 -0.369 107.941 1.00 9.69 244 TRP A O 1
ATOM 1652 N N . VAL A 1 225 ? 5.801 1.423 108.538 1.00 9.53 245 VAL A N 1
ATOM 1653 C CA . VAL A 1 225 ? 5.613 1.239 109.970 1.00 9.91 245 VAL A CA 1
ATOM 1654 C C . VAL A 1 225 ? 5.847 2.579 110.662 1.00 10.43 245 VAL A C 1
ATOM 1655 O O . VAL A 1 225 ? 6.572 3.428 110.143 1.00 11.76 245 VAL A O 1
ATOM 1659 N N . GLU A 1 226 ? 5.205 2.794 111.805 1.00 9.10 246 GLU A N 1
ATOM 1660 C CA . GLU A 1 226 ? 5.367 4.053 112.522 1.00 9.30 246 GLU A CA 1
ATOM 1661 C C . GLU A 1 226 ? 6.220 3.854 113.757 1.00 9.28 246 GLU A C 1
ATOM 1662 O O . GLU A 1 226 ? 6.211 2.788 114.350 1.00 10.80 246 GLU A O 1
ATOM 1668 N N . TRP A 1 227 ? 6.991 4.871 114.110 1.00 8.20 247 TRP A N 1
ATOM 1669 C CA . TRP A 1 227 ? 7.562 4.949 115.436 1.00 7.39 247 TRP A CA 1
ATOM 1670 C C . TRP A 1 227 ? 6.819 6.049 116.164 1.00 8.13 247 TRP A C 1
ATOM 1671 O O . TRP A 1 227 ? 6.826 7.202 115.736 1.00 8.54 247 TRP A O 1
ATOM 1682 N N . ASP A 1 228 ? 6.164 5.690 117.257 1.00 8.95 248 ASP A N 1
ATOM 1683 C CA . ASP A 1 228 ? 5.389 6.651 118.022 1.00 10.07 248 ASP A CA 1
ATOM 1684 C C . ASP A 1 228 ? 5.979 6.782 119.414 1.00 11.06 248 ASP A C 1
ATOM 1685 O O . ASP A 1 228 ? 5.566 6.080 120.347 1.00 10.75 248 ASP A O 1
ATOM 1690 N N . LYS A 1 229 ? 6.960 7.675 119.520 1.00 10.83 249 LYS A N 1
ATOM 1691 C CA . LYS A 1 229 ? 7.595 8.079 120.781 1.00 11.05 249 LYS A CA 1
ATOM 1692 C C . LYS A 1 229 ? 8.504 7.031 121.418 1.00 11.25 249 LYS A C 1
ATOM 1693 O O . LYS A 1 229 ? 9.673 7.312 121.722 1.00 11.58 249 LYS A O 1
ATOM 1699 N N . THR A 1 230 ? 7.966 5.833 121.627 1.00 10.93 250 THR A N 1
ATOM 1700 C CA . THR A 1 230 ? 8.630 4.829 122.452 1.00 11.45 250 THR A CA 1
ATOM 1701 C C . THR A 1 230 ? 8.509 3.421 121.896 1.00 11.05 250 THR A C 1
ATOM 1702 O O . THR A 1 230 ? 8.942 2.466 122.531 1.00 11.59 250 THR A O 1
ATOM 1706 N N . GLN A 1 231 ? 7.898 3.274 120.727 1.00 10.39 251 GLN A N 1
ATOM 1707 C CA . GLN A 1 231 ? 7.673 1.940 120.190 1.00 11.95 251 GLN A CA 1
ATOM 1708 C C . GLN A 1 231 ? 7.268 2.025 118.746 1.00 10.75 251 GLN A C 1
ATOM 1709 O O . GLN A 1 231 ? 6.777 3.058 118.290 1.00 11.00 251 GLN A O 1
ATOM 1715 N N . PHE A 1 232 ? 7.465 0.928 118.029 1.00 10.38 252 PHE A N 1
ATOM 1716 C CA . PHE A 1 232 ? 6.930 0.818 116.678 1.00 9.15 252 PHE A CA 1
ATOM 1717 C C . PHE A 1 232 ? 5.458 0.423 116.739 1.00 10.10 252 PHE A C 1
ATOM 1718 O O . PHE A 1 232 ? 5.041 -0.298 117.650 1.00 13.31 252 PHE A O 1
ATOM 1726 N N . LYS A 1 233 ? 4.676 0.921 115.784 1.00 10.19 253 LYS A N 1
ATOM 1727 C CA . LYS A 1 233 ? 3.246 0.639 115.700 1.00 12.00 253 LYS A CA 1
ATOM 1728 C C . LYS A 1 233 ? 2.868 0.369 114.256 1.00 12.45 253 LYS A C 1
ATOM 1729 O O . LYS A 1 233 ? 3.474 0.926 113.341 1.00 11.75 253 LYS A O 1
ATOM 1735 N N . LYS A 1 234 ? 1.868 -0.487 114.069 1.00 11.84 254 LYS A N 1
ATOM 1736 C CA . LYS A 1 234 ? 1.293 -0.768 112.757 1.00 12.40 254 LYS A CA 1
ATOM 1737 C C . LYS A 1 234 ? 0.967 0.536 112.033 1.00 11.63 254 LYS A C 1
ATOM 1738 O O . LYS A 1 234 ? 0.389 1.458 112.617 1.00 12.45 254 LYS A O 1
ATOM 1744 N N . ASP A 1 235 ? 1.356 0.624 110.765 1.00 11.77 255 ASP A N 1
ATOM 1745 C CA . ASP A 1 235 ? 1.080 1.820 109.980 1.00 11.13 255 ASP A CA 1
ATOM 1746 C C . ASP A 1 235 ? -0.424 2.016 109.840 1.00 12.17 255 ASP A C 1
ATOM 1747 O O . ASP A 1 235 ? -1.148 1.086 109.487 1.00 13.29 255 ASP A O 1
ATOM 1752 N N . SER A 1 236 ? -0.901 3.221 110.118 1.00 13.37 256 SER A N 1
ATOM 1753 C CA . SER A 1 236 ? -2.342 3.458 110.143 1.00 15.04 256 SER A CA 1
ATOM 1754 C C . SER A 1 236 ? -2.964 3.400 108.752 1.00 16.06 256 SER A C 1
ATOM 1755 O O . SER A 1 236 ? -4.169 3.193 108.611 1.00 18.65 256 SER A O 1
ATOM 1758 N N . LYS A 1 237 ? -2.142 3.573 107.723 1.00 15.43 257 LYS A N 1
ATOM 1759 C CA . LYS A 1 237 ? -2.635 3.497 106.352 1.00 16.28 257 LYS A CA 1
ATOM 1760 C C . LYS A 1 237 ? -2.399 2.129 105.719 1.00 16.34 257 LYS A C 1
ATOM 1761 O O . LYS A 1 237 ? -3.329 1.515 105.195 1.00 17.84 257 LYS A O 1
ATOM 1767 N N . ALA A 1 238 ? -1.161 1.650 105.774 1.00 14.50 258 ALA A N 1
ATOM 1768 C CA . ALA A 1 238 ? -0.792 0.417 105.075 1.00 15.34 258 ALA A CA 1
ATOM 1769 C C . ALA A 1 238 ? -1.010 -0.837 105.913 1.00 14.34 258 ALA A C 1
ATOM 1770 O O . ALA A 1 238 ? -0.922 -1.955 105.399 1.00 13.30 258 ALA A O 1
ATOM 1772 N N . GLN A 1 239 ? -1.293 -0.651 107.198 1.00 13.52 259 GLN A N 1
ATOM 1773 C CA . GLN A 1 239 ? -1.475 -1.777 108.113 1.00 13.84 259 GLN A CA 1
ATOM 1774 C C . GLN A 1 239 ? -0.255 -2.707 108.126 1.00 12.57 259 GLN A C 1
ATOM 1775 O O . GLN A 1 239 ? 0.889 -2.242 108.088 1.00 13.72 259 GLN A O 1
ATOM 1781 N N . SER A 1 240 ? -0.499 -4.014 108.174 1.00 13.42 260 SER A N 1
ATOM 1782 C CA . SER A 1 240 ? 0.579 -4.983 108.369 1.00 13.18 260 SER A CA 1
ATOM 1783 C C . SER A 1 240 ? 1.086 -5.595 107.073 1.00 12.51 260 SER A C 1
ATOM 1784 O O . SER A 1 240 ? 1.699 -6.661 107.093 1.00 13.38 260 SER A O 1
ATOM 1787 N N . VAL A 1 241 ? 0.837 -4.925 105.953 1.00 10.95 261 VAL A N 1
ATOM 1788 C CA . VAL A 1 241 ? 1.180 -5.464 104.641 1.00 10.57 261 VAL A CA 1
ATOM 1789 C C . VAL A 1 241 ? 2.663 -5.323 104.297 1.00 10.41 261 VAL A C 1
ATOM 1790 O O . VAL A 1 241 ? 3.259 -4.242 104.435 1.00 10.58 261 VAL A O 1
ATOM 1794 N N . GLY A 1 242 ? 3.257 -6.431 103.864 1.00 8.94 262 GLY A N 1
ATOM 1795 C CA . GLY A 1 242 ? 4.552 -6.414 103.210 1.00 9.55 262 GLY A CA 1
ATOM 1796 C C . GLY A 1 242 ? 4.325 -6.792 101.753 1.00 9.94 262 GLY A C 1
ATOM 1797 O O . GLY A 1 242 ? 3.746 -7.837 101.455 1.00 11.24 262 GLY A O 1
ATOM 1798 N N A SER A 1 243 ? 4.781 -5.944 100.839 0.67 8.78 263 SER A N 1
ATOM 1799 N N B SER A 1 243 ? 4.753 -5.935 100.834 0.33 10.11 263 SER A N 1
ATOM 1800 C CA A SER A 1 243 ? 4.530 -6.174 99.419 0.67 8.22 263 SER A CA 1
ATOM 1801 C CA B SER A 1 243 ? 4.555 -6.210 99.414 0.33 10.48 263 SER A CA 1
ATOM 1802 C C A SER A 1 243 ? 5.710 -5.707 98.579 0.67 9.32 263 SER A C 1
ATOM 1803 C C B SER A 1 243 ? 5.725 -5.715 98.570 0.33 10.77 263 SER A C 1
ATOM 1804 O O A SER A 1 243 ? 6.858 -5.995 98.907 0.67 8.81 263 SER A O 1
ATOM 1805 O O B SER A 1 243 ? 6.880 -5.995 98.885 0.33 10.78 263 SER A O 1
ATOM 1810 N N . TYR A 1 244 ? 5.435 -4.977 97.503 1.00 11.14 264 TYR A N 1
ATOM 1811 C CA . TYR A 1 244 ? 6.490 -4.566 96.577 1.00 12.95 264 TYR A CA 1
ATOM 1812 C C . TYR A 1 244 ? 7.576 -3.665 97.142 1.00 11.82 264 TYR A C 1
ATOM 1813 O O . TYR A 1 244 ? 8.734 -3.775 96.733 1.00 12.30 264 TYR A O 1
ATOM 1822 N N . ASN A 1 245 ? 7.226 -2.785 98.076 1.00 10.29 265 ASN A N 1
ATOM 1823 C CA . ASN A 1 245 ? 8.256 -2.006 98.765 1.00 9.53 265 ASN A CA 1
ATOM 1824 C C . ASN A 1 245 ? 9.142 -2.935 99.585 1.00 8.95 265 ASN A C 1
ATOM 1825 O O . ASN A 1 245 ? 10.362 -2.986 99.404 1.00 8.61 265 ASN A O 1
ATOM 1830 N N . ALA A 1 246 ? 8.500 -3.695 100.467 1.00 8.08 266 ALA A N 1
ATOM 1831 C CA . ALA A 1 246 ? 9.189 -4.484 101.478 1.00 8.61 266 ALA A CA 1
ATOM 1832 C C . ALA A 1 246 ? 10.042 -5.622 100.933 1.00 8.03 266 ALA A C 1
ATOM 1833 O O . ALA A 1 246 ? 10.971 -6.065 101.604 1.00 8.04 266 ALA A O 1
ATOM 1835 N N . ILE A 1 247 ? 9.737 -6.111 99.735 1.00 7.83 267 ILE A N 1
ATOM 1836 C CA . ILE A 1 247 ? 10.503 -7.237 99.201 1.00 8.44 267 ILE A CA 1
ATOM 1837 C C . ILE A 1 247 ? 11.974 -6.848 99.057 1.00 9.28 267 ILE A C 1
ATOM 1838 O O . ILE A 1 247 ? 12.860 -7.703 99.097 1.00 9.72 267 ILE A O 1
ATOM 1843 N N . ARG A 1 248 ? 12.238 -5.547 98.932 1.00 8.38 268 ARG A N 1
ATOM 1844 C CA . ARG A 1 248 ? 13.610 -5.067 98.810 1.00 7.40 268 ARG A CA 1
ATOM 1845 C C . ARG A 1 248 ? 14.420 -5.214 100.099 1.00 8.35 268 ARG A C 1
ATOM 1846 O O . ARG A 1 248 ? 15.646 -5.237 100.061 1.00 8.26 268 ARG A O 1
ATOM 1854 N N . VAL A 1 249 ? 13.749 -5.310 101.239 1.00 8.30 269 VAL A N 1
ATOM 1855 C CA . VAL A 1 249 ? 14.470 -5.535 102.491 1.00 8.73 269 VAL A CA 1
ATOM 1856 C C . VAL A 1 249 ? 15.290 -6.820 102.404 1.00 9.03 269 VAL A C 1
ATOM 1857 O O . VAL A 1 249 ? 16.471 -6.829 102.762 1.00 8.66 269 VAL A O 1
ATOM 1861 N N . TYR A 1 250 ? 14.676 -7.889 101.894 1.00 8.69 270 TYR A N 1
ATOM 1862 C CA . TYR A 1 250 ? 15.357 -9.184 101.760 1.00 8.27 270 TYR A CA 1
ATOM 1863 C C . TYR A 1 250 ? 16.481 -9.088 100.740 1.00 8.33 270 TYR A C 1
ATOM 1864 O O . TYR A 1 250 ? 17.533 -9.714 100.894 1.00 9.18 270 TYR A O 1
ATOM 1873 N N . LEU A 1 251 ? 16.255 -8.282 99.707 1.00 7.79 271 LEU A N 1
ATOM 1874 C CA . LEU A 1 251 ? 17.241 -8.056 98.664 1.00 7.94 271 LEU A CA 1
ATOM 1875 C C . LEU A 1 251 ? 18.492 -7.386 99.228 1.00 7.34 271 LEU A C 1
ATOM 1876 O O . LEU A 1 251 ? 19.601 -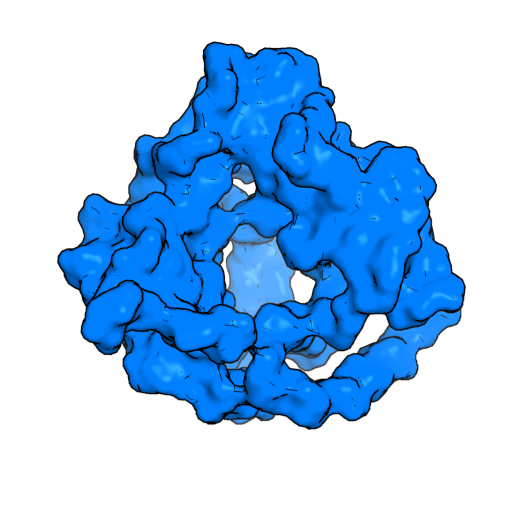7.894 99.043 1.00 8.72 271 LEU A O 1
ATOM 1881 N N . TRP A 1 252 ? 18.329 -6.261 99.924 1.00 7.74 272 TRP A N 1
ATOM 1882 C CA . TRP A 1 252 ? 19.494 -5.553 100.465 1.00 7.21 272 TRP A CA 1
ATOM 1883 C C . TRP A 1 252 ? 20.199 -6.404 101.512 1.00 8.28 272 TRP A C 1
ATOM 1884 O O . TRP A 1 252 ? 21.433 -6.450 101.560 1.00 8.41 272 TRP A O 1
ATOM 1895 N N . ALA A 1 253 ? 19.424 -7.068 102.362 1.00 8.18 273 ALA A N 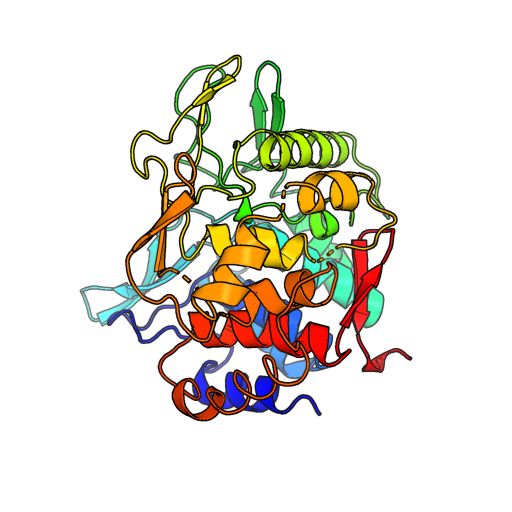1
ATOM 1896 C CA . ALA A 1 253 ? 20.013 -7.822 103.467 1.00 8.45 273 ALA A CA 1
ATOM 1897 C C . ALA A 1 253 ? 20.803 -9.025 102.946 1.00 9.18 273 ALA A C 1
ATOM 1898 O O . ALA A 1 253 ? 21.893 -9.337 103.445 1.00 9.48 273 ALA A O 1
ATOM 1900 N N . GLY A 1 254 ? 20.259 -9.692 101.930 1.00 9.82 274 GLY A N 1
ATOM 1901 C CA . GLY A 1 254 ? 20.919 -10.847 101.343 1.00 10.52 274 GLY A CA 1
ATOM 1902 C C . GLY A 1 254 ? 22.225 -10.489 100.661 1.00 9.25 274 GLY A C 1
ATOM 1903 O O . GLY A 1 254 ? 23.097 -11.345 100.474 1.00 10.77 274 GLY A O 1
ATOM 1912 N N . LEU A 1 256 ? 24.248 -8.044 101.885 1.00 8.23 276 LEU A N 1
ATOM 1913 C CA . LEU A 1 256 ? 25.187 -7.493 102.864 1.00 9.30 276 LEU A CA 1
ATOM 1914 C C . LEU A 1 256 ? 26.429 -8.369 102.966 1.00 10.13 276 LEU A C 1
ATOM 1915 O O . LEU A 1 256 ? 26.345 -9.592 102.829 1.00 10.35 276 LEU A O 1
ATOM 1920 N N . PRO A 1 257 ? 27.589 -7.749 103.220 1.00 9.46 277 PRO A N 1
ATOM 1921 C CA . PRO A 1 257 ? 28.771 -8.530 103.595 1.00 10.32 277 PRO A CA 1
ATOM 1922 C C . PRO A 1 257 ? 28.574 -9.023 105.025 1.00 11.46 277 PRO A C 1
ATOM 1923 O O . PRO A 1 257 ? 27.886 -8.354 105.804 1.00 10.95 277 PRO A O 1
ATOM 1927 N N A ASP A 1 258 ? 29.149 -10.165 105.376 0.57 11.07 278 ASP A N 1
ATOM 1928 N N B ASP A 1 258 ? 29.149 -10.180 105.362 0.43 11.42 278 ASP A N 1
ATOM 1929 C CA A ASP A 1 258 ? 28.936 -10.691 106.718 0.57 11.76 278 ASP A CA 1
ATOM 1930 C CA B ASP A 1 258 ? 29.016 -10.746 106.709 0.43 12.20 278 ASP A CA 1
ATOM 1931 C C A ASP A 1 258 ? 29.732 -9.902 107.757 0.57 12.03 278 ASP A C 1
ATOM 1932 C C B ASP A 1 258 ? 29.688 -9.861 107.749 0.43 12.10 278 ASP A C 1
ATOM 1933 O O A ASP A 1 258 ? 29.599 -10.133 108.956 0.57 13.53 278 ASP A O 1
ATOM 1934 O O B ASP A 1 258 ? 29.437 -9.998 108.944 0.43 13.31 278 ASP A O 1
ATOM 1943 N N . SER A 1 259 ? 30.557 -8.967 107.289 1.00 11.14 279 SER A N 1
ATOM 1944 C CA . SER A 1 259 ? 31.211 -8.009 108.173 1.00 11.23 279 SER A CA 1
ATOM 1945 C C . SER A 1 259 ? 30.183 -7.155 108.920 1.00 11.54 279 SER A C 1
ATOM 1946 O O . SER A 1 259 ? 30.445 -6.660 110.019 1.00 13.96 279 SER A O 1
ATOM 1949 N N . ASP A 1 260 ? 29.015 -6.963 108.322 1.00 10.72 280 ASP A N 1
ATOM 1950 C CA . ASP A 1 260 ? 27.966 -6.197 108.974 1.00 11.09 280 ASP A CA 1
ATOM 1951 C C . ASP A 1 260 ? 27.323 -7.096 110.020 1.00 13.87 280 ASP A C 1
ATOM 1952 O O . ASP A 1 260 ? 26.756 -8.127 109.684 1.00 14.58 280 ASP A O 1
ATOM 1957 N N . PRO A 1 261 ? 27.399 -6.706 111.298 1.00 18.54 281 PRO A N 1
ATOM 1958 C CA . PRO A 1 261 ? 26.903 -7.591 112.358 1.00 19.40 281 PRO A CA 1
ATOM 1959 C C . PRO A 1 261 ? 25.397 -7.797 112.261 1.00 18.84 281 PRO A C 1
ATOM 1960 O O . PRO A 1 261 ? 24.872 -8.813 112.742 1.00 21.35 281 PRO A O 1
ATOM 1964 N N . ASN A 1 262 ? 24.704 -6.851 111.632 1.00 13.87 282 ASN A N 1
ATOM 1965 C CA . ASN A 1 262 ? 23.262 -6.969 111.524 1.00 12.71 282 ASN A CA 1
ATOM 1966 C C . ASN A 1 262 ? 22.810 -8.011 110.514 1.00 12.92 282 ASN A C 1
ATOM 1967 O O . ASN A 1 262 ? 21.667 -8.452 110.558 1.00 14.49 282 ASN A O 1
ATOM 1972 N N . LYS A 1 263 ? 23.698 -8.423 109.617 1.00 12.44 283 LYS A N 1
ATOM 1973 C CA . LYS A 1 263 ? 23.311 -9.418 108.623 1.00 11.73 283 LYS A CA 1
ATOM 1974 C C . LYS A 1 263 ? 22.885 -10.721 109.286 1.00 12.56 283 LYS A C 1
ATOM 1975 O O . LYS A 1 263 ? 21.830 -11.267 108.966 1.00 12.99 283 LYS A O 1
ATOM 1981 N N . ALA A 1 264 ? 23.702 -11.215 110.211 1.00 11.81 284 ALA A N 1
ATOM 1982 C CA . ALA A 1 264 ? 23.400 -12.475 110.875 1.00 12.59 284 ALA A CA 1
ATOM 1983 C C . ALA A 1 264 ? 22.102 -12.362 111.664 1.00 12.98 284 ALA A C 1
ATOM 1984 O O . ALA A 1 264 ? 21.299 -13.298 111.686 1.00 13.38 284 ALA A O 1
ATOM 1986 N N . LEU A 1 265 ? 21.889 -11.207 112.292 1.00 12.37 285 LEU A N 1
ATOM 1987 C CA . LEU A 1 265 ? 20.687 -10.999 113.099 1.00 12.28 285 LEU A CA 1
ATOM 1988 C C . LEU A 1 265 ? 19.439 -10.994 112.230 1.00 12.55 285 LEU A C 1
ATOM 1989 O O . LEU A 1 265 ? 18.433 -11.612 112.576 1.00 14.94 285 LEU A O 1
ATOM 1994 N N . LEU A 1 266 ? 19.505 -10.305 111.094 1.00 12.10 286 LEU A N 1
ATOM 1995 C CA . LEU A 1 266 ? 18.360 -10.239 110.188 1.00 11.39 286 LEU A CA 1
ATOM 1996 C C . LEU A 1 266 ? 18.072 -11.601 109.556 1.00 11.05 286 LEU A C 1
ATOM 1997 O O . LEU A 1 266 ? 16.928 -12.074 109.563 1.00 11.84 286 LEU A O 1
ATOM 2002 N N . LEU A 1 267 ? 19.110 -12.244 109.026 1.00 10.70 287 LEU A N 1
ATOM 2003 C CA . LEU A 1 267 ? 18.929 -13.534 108.366 1.00 10.69 287 LEU A CA 1
ATOM 2004 C C . LEU A 1 267 ? 18.470 -14.612 109.347 1.00 11.50 287 LEU A C 1
ATOM 2005 O O . LEU A 1 267 ? 17.750 -15.541 108.972 1.00 11.48 287 LEU A O 1
ATOM 2010 N N . GLY A 1 268 ? 18.851 -14.469 110.612 1.00 11.39 288 GLY A N 1
ATOM 2011 C CA . GLY A 1 268 ? 18.456 -15.431 111.626 1.00 11.84 288 GLY A CA 1
ATOM 2012 C C . GLY A 1 268 ? 16.953 -15.476 111.842 1.00 11.82 288 GLY A C 1
ATOM 2013 O O . GLY A 1 268 ? 16.433 -16.430 112.423 1.00 14.01 288 GLY A O 1
ATOM 2014 N N . LYS A 1 269 ? 16.253 -14.445 111.374 1.00 11.51 289 LYS A N 1
ATOM 2015 C CA . LYS A 1 269 ? 14.807 -14.354 111.534 1.00 12.49 289 LYS A CA 1
ATOM 2016 C C . LYS A 1 269 ? 14.045 -14.845 110.308 1.00 12.85 289 LYS A C 1
ATOM 2017 O O . LYS A 1 269 ? 12.811 -14.898 110.322 1.00 13.61 289 LYS A O 1
ATOM 2031 N N . LYS A 1 271 ? 13.872 -17.781 108.514 1.00 12.00 291 LYS A N 1
ATOM 2032 C CA . LYS A 1 271 ? 13.481 -19.153 108.206 1.00 13.30 291 LYS A CA 1
ATOM 2033 C C . LYS A 1 271 ? 12.054 -19.292 107.644 1.00 12.95 291 LYS A C 1
ATOM 2034 O O . LYS A 1 271 ? 11.848 -20.078 106.722 1.00 13.97 291 LYS A O 1
ATOM 2040 N N . PRO A 1 272 ? 11.070 -18.537 108.180 1.00 12.38 292 PRO A N 1
ATOM 2041 C CA . PRO A 1 272 ? 9.744 -18.664 107.560 1.00 12.06 292 PRO A CA 1
ATOM 2042 C C . PRO A 1 272 ? 9.723 -18.347 106.063 1.00 12.23 292 PRO A C 1
ATOM 2043 O O . PRO A 1 272 ? 9.036 -19.037 105.306 1.00 12.63 292 PRO A O 1
ATOM 2047 N N . LEU A 1 273 ? 10.457 -17.324 105.645 1.00 12.05 293 LEU A N 1
ATOM 2048 C CA . LEU A 1 273 ? 10.513 -16.975 104.231 1.00 11.38 293 LEU A CA 1
ATOM 2049 C C . LEU A 1 273 ? 11.043 -18.147 103.404 1.00 11.51 293 LEU A C 1
ATOM 2050 O O . LEU A 1 273 ? 10.515 -18.449 102.330 1.00 10.51 293 LEU A O 1
ATOM 2055 N N . LEU A 1 274 ? 12.091 -18.800 103.896 1.00 10.60 294 LEU A N 1
ATOM 2056 C CA . LEU A 1 274 ? 12.674 -19.930 103.173 1.00 11.25 294 LEU A CA 1
ATOM 2057 C C . LEU A 1 274 ? 11.654 -21.044 102.993 1.00 11.41 294 LEU A C 1
ATOM 2058 O O . LEU A 1 274 ? 11.640 -21.726 101.965 1.00 12.20 294 LEU A O 1
ATOM 2063 N N . ARG A 1 275 ? 10.798 -21.232 103.991 1.00 11.49 295 ARG A N 1
ATOM 2064 C CA . ARG A 1 275 ? 9.769 -22.261 103.894 1.00 12.81 295 ARG A CA 1
ATOM 2065 C C . ARG A 1 275 ? 8.686 -21.867 102.907 1.00 12.39 295 ARG A C 1
ATOM 2066 O O . ARG A 1 275 ? 8.143 -22.722 102.212 1.00 13.31 295 ARG A O 1
ATOM 2074 N N . VAL A 1 276 ? 8.371 -20.577 102.842 1.00 12.09 296 VAL A N 1
ATOM 2075 C CA . VAL A 1 276 ? 7.450 -20.083 101.825 1.00 12.28 296 VAL A CA 1
ATOM 2076 C C . VAL A 1 276 ? 7.969 -20.399 100.419 1.00 11.85 296 VAL A C 1
ATOM 2077 O O . VAL A 1 276 ? 7.209 -20.834 99.550 1.00 11.99 296 VAL A O 1
ATOM 2081 N N . ILE A 1 277 ? 9.267 -20.210 100.196 1.00 10.43 297 ILE A N 1
ATOM 2082 C CA . ILE A 1 277 ? 9.837 -20.531 98.892 1.00 11.02 297 ILE A CA 1
ATOM 2083 C C . ILE A 1 277 ? 9.763 -22.037 98.599 1.00 11.77 297 ILE A C 1
ATOM 2084 O O . ILE A 1 277 ? 9.435 -22.446 97.483 1.00 12.62 297 ILE A O 1
ATOM 2089 N N . GLU A 1 278 ? 10.051 -22.859 99.605 1.00 11.20 298 GLU A N 1
ATOM 2090 C CA . GLU A 1 278 ? 9.970 -24.316 99.461 1.00 10.69 298 GLU A CA 1
ATOM 2091 C C . GLU A 1 278 ? 8.580 -24.759 99.041 1.00 11.75 298 GLU A C 1
ATOM 2092 O O . GLU A 1 278 ? 8.419 -25.627 98.180 1.00 13.40 298 GLU A O 1
ATOM 2098 N N . ARG A 1 279 ? 7.575 -24.161 99.664 1.00 11.39 299 ARG A N 1
ATOM 2099 C CA . ARG A 1 279 ? 6.193 -24.599 99.486 1.00 11.26 299 ARG A CA 1
ATOM 2100 C C . ARG A 1 279 ? 5.505 -23.934 98.304 1.00 13.08 299 ARG A C 1
ATOM 2101 O O . ARG A 1 279 ? 4.802 -24.596 97.540 1.00 13.43 299 ARG A O 1
ATOM 2109 N N . ASN A 1 280 ? 5.703 -22.627 98.161 1.00 12.92 300 ASN A N 1
ATOM 2110 C CA . ASN A 1 280 ? 4.957 -21.845 97.171 1.00 12.79 300 ASN A CA 1
ATOM 2111 C C . ASN A 1 280 ? 5.764 -21.451 95.941 1.00 13.80 300 ASN A C 1
ATOM 2112 O O . ASN A 1 280 ? 5.202 -20.928 94.975 1.00 15.26 300 ASN A O 1
ATOM 2117 N N . LYS A 1 281 ? 7.079 -21.672 96.009 1.00 12.89 301 LYS A N 1
ATOM 2118 C CA . LYS A 1 281 ? 8.025 -21.393 94.922 1.00 15.22 301 LYS A CA 1
ATOM 2119 C C . LYS A 1 281 ? 8.236 -19.895 94.665 1.00 16.27 301 LYS A C 1
ATOM 2120 O O . LYS A 1 281 ? 8.832 -19.509 93.662 1.00 18.23 301 LYS A O 1
ATOM 2126 N N . GLY A 1 282 ? 7.770 -19.060 95.587 1.00 15.26 302 GLY A N 1
ATOM 2127 C CA . GLY A 1 282 ? 7.921 -17.618 95.471 1.00 15.92 302 GLY A CA 1
ATOM 2128 C C . GLY A 1 282 ? 7.158 -16.920 96.577 1.00 16.43 302 GLY A C 1
ATOM 2129 O O . GLY A 1 282 ? 6.317 -17.533 97.214 1.00 16.57 302 GLY A O 1
ATOM 2138 N N . PRO A 1 284 ? 4.461 -14.110 98.186 1.00 13.77 304 PRO A N 1
ATOM 2139 C CA . PRO A 1 284 ? 3.134 -13.694 97.721 1.00 13.47 304 PRO A CA 1
ATOM 2140 C C . PRO A 1 284 ? 3.124 -12.218 97.351 1.00 12.59 304 PRO A C 1
ATOM 2141 O O . PRO A 1 284 ? 4.053 -11.496 97.718 1.00 13.84 304 PRO A O 1
ATOM 2145 N N . GLU A 1 285 ? 2.096 -11.772 96.635 1.00 12.02 305 GLU A N 1
ATOM 2146 C CA . GLU A 1 285 ? 1.973 -10.360 96.298 1.00 12.41 305 GLU A CA 1
ATOM 2147 C C . GLU A 1 285 ? 1.938 -9.487 97.553 1.00 12.48 305 GLU A C 1
ATOM 2148 O O . GLU A 1 285 ? 2.614 -8.460 97.624 1.00 12.34 305 GLU A O 1
ATOM 2154 N N . THR A 1 286 ? 1.140 -9.886 98.536 1.00 11.68 306 THR A N 1
ATOM 2155 C CA . THR A 1 286 ? 1.151 -9.206 99.827 1.00 11.08 306 THR A CA 1
ATOM 2156 C C . THR A 1 286 ? 1.260 -10.257 100.911 1.00 10.64 306 THR A C 1
ATOM 2157 O O . THR A 1 286 ? 0.757 -11.368 100.758 1.00 12.67 306 THR A O 1
ATOM 2161 N N . ILE A 1 287 ? 1.934 -9.921 102.000 1.00 10.90 307 ILE A N 1
ATOM 2162 C CA . ILE A 1 287 ? 1.989 -10.820 103.140 1.00 10.31 307 ILE A CA 1
ATOM 2163 C C . ILE A 1 287 ? 1.627 -10.038 104.395 1.00 11.63 307 ILE A C 1
ATOM 2164 O O . ILE A 1 287 ? 1.922 -8.847 104.502 1.00 11.17 307 ILE A O 1
ATOM 2169 N N . ASN A 1 288 ? 0.950 -10.699 105.325 1.00 11.71 308 ASN A N 1
ATOM 2170 C CA . ASN A 1 288 ? 0.655 -10.099 106.618 1.00 11.80 308 ASN A CA 1
ATOM 2171 C C . ASN A 1 288 ? 1.847 -10.380 107.521 1.00 10.27 308 ASN A C 1
ATOM 2172 O O . ASN A 1 288 ? 2.126 -11.537 107.834 1.00 10.91 308 ASN A O 1
ATOM 2177 N N . VAL A 1 289 ? 2.553 -9.333 107.945 1.00 11.54 309 VAL A N 1
ATOM 2178 C CA . VAL A 1 289 ? 3.814 -9.534 108.656 1.00 12.42 309 VAL A CA 1
ATOM 2179 C C . VAL A 1 289 ? 3.623 -10.071 110.071 1.00 14.07 309 VAL A C 1
ATOM 2180 O O . VAL A 1 289 ? 4.572 -10.554 110.691 1.00 15.59 309 VAL A O 1
ATOM 2184 N N . LEU A 1 290 ? 2.395 -10.007 110.571 1.00 13.92 310 LEU A N 1
ATOM 2185 C CA . LEU A 1 290 ? 2.094 -10.535 111.895 1.00 15.33 310 LEU A CA 1
ATOM 2186 C C . LEU A 1 290 ? 1.766 -12.029 111.873 1.00 15.76 310 LEU A C 1
ATOM 2187 O O . LEU A 1 290 ? 2.007 -12.731 112.854 1.00 17.15 310 LEU A O 1
ATOM 2192 N N . THR A 1 291 ? 1.205 -12.512 110.764 1.00 15.58 311 THR A N 1
ATOM 2193 C CA . THR A 1 291 ? 0.760 -13.906 110.683 1.00 14.31 311 THR A CA 1
ATOM 2194 C C . THR A 1 291 ? 1.607 -14.767 109.753 1.00 14.14 311 THR A C 1
ATOM 2195 O O . THR A 1 291 ? 1.599 -16.001 109.855 1.00 15.39 311 THR A O 1
ATOM 2199 N N . GLY A 1 292 ? 2.313 -14.123 108.831 1.00 13.03 312 GLY A N 1
ATOM 2200 C CA . GLY A 1 292 ? 3.092 -14.847 107.842 1.00 13.80 312 GLY A CA 1
ATOM 2201 C C . GLY A 1 292 ? 2.237 -15.429 106.727 1.00 14.65 312 GLY A C 1
ATOM 2202 O O . GLY A 1 292 ? 2.719 -16.225 105.910 1.00 15.20 312 GLY A O 1
ATOM 2203 N N . LYS A 1 293 ? 0.966 -15.046 106.688 1.00 13.72 313 LYS A N 1
ATOM 2204 C CA . LYS A 1 293 ? 0.066 -15.543 105.650 1.00 14.27 313 LYS A CA 1
ATOM 2205 C C . LYS A 1 293 ? -0.039 -14.525 104.529 1.00 14.26 313 LYS A C 1
ATOM 2206 O O . LYS A 1 293 ? -0.215 -13.332 104.779 1.00 14.40 313 LYS A O 1
ATOM 2212 N N . GLY A 1 294 ? 0.054 -15.002 103.291 1.00 14.48 314 GLY A N 1
ATOM 2213 C CA . GLY A 1 294 ? 0.102 -14.116 102.143 1.00 14.70 314 GLY A CA 1
ATOM 2214 C C . GLY A 1 294 ? -1.013 -14.305 101.128 1.00 13.71 314 GLY A C 1
ATOM 2215 O O . GLY A 1 294 ? -1.689 -15.342 101.103 1.00 12.34 314 GLY A O 1
ATOM 2216 N N . LYS A 1 295 ? -1.191 -13.291 100.284 1.00 12.82 315 LYS A N 1
ATOM 2217 C CA . LYS A 1 295 ? -2.224 -13.284 99.245 1.00 12.74 315 LYS A CA 1
ATOM 2218 C C . LYS A 1 295 ? -1.622 -13.201 97.843 1.00 13.08 315 LYS A C 1
ATOM 2219 O O . LYS A 1 295 ? -0.732 -12.377 97.579 1.00 13.24 315 LYS A O 1
ATOM 2225 N N . ASN A 1 296 ? -2.125 -14.053 96.953 1.00 13.48 316 ASN A N 1
ATOM 2226 C CA . ASN A 1 296 ? -1.770 -14.056 95.528 1.00 15.19 316 ASN A CA 1
ATOM 2227 C C . ASN A 1 296 ? -0.315 -14.434 95.228 1.00 17.75 316 ASN A C 1
ATOM 2228 O O . ASN A 1 296 ? 0.503 -14.587 96.137 1.00 18.49 316 ASN A O 1
ATOM 2233 N N . GLN A 1 297 ? -0.002 -14.589 93.945 1.00 19.90 317 GLN A N 1
ATOM 2234 C CA . GLN A 1 297 ? 1.367 -14.859 93.524 1.00 20.97 317 GLN A CA 1
ATOM 2235 C C . GLN A 1 297 ? 2.087 -13.550 93.244 1.00 21.04 317 GLN A C 1
ATOM 2236 O O . GLN A 1 297 ? 1.498 -12.615 92.697 1.00 22.42 317 GLN A O 1
ATOM 2242 N N . GLY A 1 298 B 3.362 -13.486 93.615 1.00 20.81 318 GLY A N 1
ATOM 2243 C CA . GLY A 1 298 B 4.105 -12.237 93.593 1.00 20.70 318 GLY A CA 1
ATOM 2244 C C . GLY A 1 298 B 4.779 -11.884 92.282 1.00 21.29 318 GLY A C 1
ATOM 2245 O O . GLY A 1 298 B 4.775 -10.713 91.868 1.00 23.26 318 GLY A O 1
ATOM 2246 N N . GLY A 1 299 ? 5.391 -12.874 91.637 1.00 18.28 319 GLY A N 1
ATOM 2247 C CA . GLY A 1 299 ? 5.968 -12.661 90.321 1.00 15.94 319 GLY A CA 1
ATOM 2248 C C . GLY A 1 299 ? 7.479 -12.763 90.232 1.00 14.41 319 GLY A C 1
ATOM 2249 O O . GLY A 1 299 ? 8.166 -12.897 91.241 1.00 14.49 319 GLY A O 1
ATOM 2250 N N . VAL A 1 300 ? 7.999 -12.681 89.012 1.00 12.84 320 VAL A N 1
ATOM 2251 C CA . VAL A 1 300 ? 9.423 -12.906 88.774 1.00 12.77 320 VAL A CA 1
ATOM 2252 C C . VAL A 1 300 ? 10.323 -11.877 89.470 1.00 13.02 320 VAL A C 1
ATOM 2253 O O . VAL A 1 300 ? 11.447 -12.193 89.864 1.00 12.84 320 VAL A O 1
ATOM 2257 N N . GLY A 1 301 ? 9.831 -10.654 89.638 1.00 12.07 321 GLY A N 1
ATOM 2258 C CA . GLY A 1 301 ? 10.626 -9.624 90.280 1.00 10.56 321 GLY A CA 1
ATOM 2259 C C . GLY A 1 301 ? 10.860 -9.974 91.734 1.00 10.67 321 GLY A C 1
ATOM 2260 O O . GLY A 1 301 ? 11.993 -9.930 92.221 1.00 10.68 321 GLY A O 1
ATOM 2269 N N . ASN A 1 303 ? 10.688 -12.881 93.031 1.00 12.63 323 ASN A N 1
ATOM 2270 C CA . ASN A 1 303 ? 11.484 -14.097 93.106 1.00 12.79 323 ASN A CA 1
ATOM 2271 C C . ASN A 1 303 ? 12.974 -13.816 92.951 1.00 12.16 323 ASN A C 1
ATOM 2272 O O . ASN A 1 303 ? 13.799 -14.429 93.631 1.00 12.81 323 ASN A O 1
ATOM 2277 N N . ALA A 1 304 ? 13.317 -12.884 92.065 1.00 11.46 324 ALA A N 1
ATOM 2278 C CA . ALA A 1 304 ? 14.701 -12.455 91.925 1.00 10.44 324 ALA A CA 1
ATOM 2279 C C . ALA A 1 304 ? 15.166 -11.684 93.161 1.00 10.58 324 ALA A C 1
ATOM 2280 O O . ALA A 1 304 ? 16.327 -11.795 93.581 1.00 11.45 324 ALA A O 1
ATOM 2282 N N . ALA A 1 305 ? 14.268 -10.900 93.745 1.00 9.80 325 ALA A N 1
ATOM 2283 C CA . ALA A 1 305 ? 14.627 -10.098 94.910 1.00 10.11 325 ALA A CA 1
ATOM 2284 C C . ALA A 1 305 ? 15.071 -10.963 96.086 1.00 9.27 325 ALA A C 1
ATOM 2285 O O . ALA A 1 305 ? 15.928 -10.546 96.867 1.00 9.44 325 ALA A O 1
ATOM 2287 N N . ILE A 1 306 ? 14.525 -12.173 96.202 1.00 9.15 326 ILE A N 1
ATOM 2288 C CA . ILE A 1 306 ? 14.904 -13.042 97.319 1.00 9.63 326 ILE A CA 1
ATOM 2289 C C . ILE A 1 306 ? 16.050 -13.997 96.990 1.00 9.64 326 ILE A C 1
ATOM 2290 O O . ILE A 1 306 ? 16.479 -14.771 97.836 1.00 9.93 326 ILE A O 1
ATOM 2295 N N . LEU A 1 307 ? 16.540 -13.946 95.756 1.00 9.39 327 LEU A N 1
ATOM 2296 C CA . LEU A 1 307 ? 17.584 -14.871 95.330 1.00 10.44 327 LEU A CA 1
ATOM 2297 C C . LEU A 1 307 ? 18.900 -14.763 96.137 1.00 10.43 327 LEU A C 1
ATOM 2298 O O . LEU A 1 307 ? 19.448 -15.792 96.546 1.00 10.96 327 LEU A O 1
ATOM 2303 N N . PRO A 1 308 ? 19.402 -13.535 96.394 1.00 8.83 328 PRO A N 1
ATOM 2304 C CA . PRO A 1 308 ? 20.590 -13.483 97.263 1.00 8.58 328 PRO A CA 1
ATOM 2305 C C . PRO A 1 308 ? 20.369 -14.135 98.637 1.00 9.54 328 PRO A C 1
ATOM 2306 O O . PRO A 1 308 ? 21.208 -14.924 99.082 1.00 10.47 328 PRO A O 1
ATOM 2310 N N . LEU A 1 309 ? 19.237 -13.853 99.275 1.00 9.96 329 LEU A N 1
ATOM 2311 C CA . LEU A 1 309 ? 18.888 -14.489 100.545 1.00 10.68 329 LEU A CA 1
ATOM 2312 C C . LEU A 1 309 ? 18.809 -16.016 100.414 1.00 10.92 329 LEU A C 1
ATOM 2313 O O . LEU A 1 309 ? 19.370 -16.758 101.230 1.00 11.92 329 LEU A O 1
ATOM 2318 N N . LEU A 1 310 ? 18.127 -16.480 99.370 1.00 10.50 330 LEU A N 1
ATOM 2319 C CA . LEU A 1 310 ? 17.974 -17.905 99.113 1.00 11.26 330 LEU A CA 1
ATOM 2320 C C . LEU A 1 310 ? 19.322 -18.609 98.983 1.00 11.71 330 LEU A C 1
ATOM 2321 O O . LEU A 1 310 ? 19.484 -19.764 99.396 1.00 13.19 330 LEU A O 1
ATOM 2326 N N . SER A 1 311 ? 20.303 -17.909 98.428 1.00 11.71 331 SER A N 1
ATOM 2327 C CA . SER A 1 311 ? 21.611 -18.511 98.209 1.00 11.80 331 SER A CA 1
ATOM 2328 C C . SER A 1 311 ? 22.458 -18.558 99.479 1.00 12.54 331 SER A C 1
ATOM 2329 O O . SER A 1 311 ? 23.515 -19.190 99.497 1.00 14.05 331 SER A O 1
ATOM 2332 N N A SER A 1 312 ? 21.978 -17.902 100.532 0.58 12.23 332 SER A N 1
ATOM 2333 N N B SER A 1 312 ? 21.995 -17.908 100.543 0.42 12.53 332 SER A N 1
ATOM 2334 C CA A SER A 1 312 ? 22.793 -17.654 101.718 0.58 11.31 332 SER A CA 1
ATOM 2335 C CA B SER A 1 312 ? 22.834 -17.702 101.727 0.42 12.04 332 SER A CA 1
ATOM 2336 C C A SER A 1 312 ? 22.403 -18.482 102.944 0.58 11.84 332 SER A C 1
ATOM 2337 C C B SER A 1 312 ? 22.405 -18.494 102.959 0.42 12.33 332 SER A C 1
ATOM 2338 O O A SER A 1 312 ? 23.115 -18.468 103.946 0.58 12.34 332 SER A O 1
ATOM 2339 O O B SER A 1 312 ? 23.085 -18.461 103.984 0.42 12.85 332 SER A O 1
ATOM 2344 N N . LEU A 1 313 ? 21.274 -19.185 102.872 1.00 12.52 333 LEU A N 1
ATOM 2345 C CA . LEU A 1 313 ? 20.763 -19.960 104.013 1.00 12.42 333 LEU A CA 1
ATOM 2346 C C . LEU A 1 313 ? 20.313 -21.340 103.571 1.00 12.97 333 LEU A C 1
ATOM 2347 O O . LEU A 1 313 ? 20.055 -21.553 102.387 1.00 13.37 333 LEU A O 1
ATOM 2352 N N . ASP A 1 314 ? 20.189 -22.266 104.518 1.00 13.02 334 ASP A N 1
ATOM 2353 C CA . ASP A 1 314 ? 19.779 -23.634 104.198 1.00 14.89 334 ASP A CA 1
ATOM 2354 C C . ASP A 1 314 ? 18.296 -23.741 103.874 1.00 14.59 334 ASP A C 1
ATOM 2355 O O . ASP A 1 314 ? 17.458 -23.186 104.580 1.00 16.61 334 ASP A O 1
ATOM 2360 N N . SER A 1 315 ? 17.976 -24.474 102.811 1.00 13.98 335 SER A N 1
ATOM 2361 C CA . SER A 1 315 ? 16.593 -24.855 102.538 1.00 14.31 335 SER A CA 1
ATOM 2362 C C . SER A 1 315 ? 16.587 -25.992 101.537 1.00 15.06 335 SER A C 1
ATOM 2363 O O . SER A 1 315 ? 17.642 -26.393 101.043 1.00 15.01 335 SER A O 1
ATOM 2366 N N . ASN A 1 316 ? 15.402 -26.505 101.231 1.00 16.96 336 ASN A N 1
ATOM 2367 C CA . ASN A 1 316 ? 15.280 -27.621 100.301 1.00 19.16 336 ASN A CA 1
ATOM 2368 C C . ASN A 1 316 ? 15.164 -27.165 98.856 1.00 18.39 336 ASN A C 1
ATOM 2369 O O . ASN A 1 316 ? 15.048 -27.981 97.946 1.00 20.88 336 ASN A O 1
ATOM 2374 N N . THR A 1 317 ? 15.198 -25.857 98.644 1.00 16.71 337 THR A N 1
ATOM 2375 C CA . THR A 1 317 ? 15.072 -25.318 97.298 1.00 16.21 337 THR A CA 1
ATOM 2376 C C . THR A 1 317 ? 16.398 -25.448 96.567 1.00 17.14 337 THR A C 1
ATOM 2377 O O . THR A 1 317 ? 17.443 -25.045 97.081 1.00 18.13 337 THR A O 1
ATOM 2381 N N . ASN A 1 318 ? 16.371 -26.022 95.371 1.00 17.01 338 ASN A N 1
ATOM 2382 C CA . ASN A 1 318 ? 17.572 -26.033 94.560 1.00 18.21 338 ASN A CA 1
ATOM 2383 C C . ASN A 1 318 ? 17.749 -24.654 93.946 1.00 17.71 338 ASN A C 1
ATOM 2384 O O . ASN A 1 318 ? 16.966 -24.237 93.089 1.00 17.74 338 ASN A O 1
ATOM 2389 N N . VAL A 1 319 ? 18.781 -23.949 94.396 1.00 17.48 339 VAL A N 1
ATOM 2390 C CA . VAL A 1 319 ? 18.972 -22.555 94.031 1.00 16.21 339 VAL A CA 1
ATOM 2391 C C . VAL A 1 319 ? 19.285 -22.414 92.549 1.00 16.64 339 VAL A C 1
ATOM 2392 O O . VAL A 1 319 ? 18.751 -21.524 91.884 1.00 18.34 339 VAL A O 1
ATOM 2396 N N . ALA A 1 320 ? 20.138 -23.298 92.032 1.00 17.04 340 ALA A N 1
ATOM 2397 C CA . ALA A 1 320 ? 20.499 -23.266 90.616 1.00 17.93 340 ALA A CA 1
ATOM 2398 C C . ALA A 1 320 ? 19.261 -23.401 89.731 1.00 18.75 340 ALA A C 1
ATOM 2399 O O . ALA A 1 320 ? 19.099 -22.671 88.749 1.00 18.92 340 ALA A O 1
ATOM 2401 N N A GLU A 1 321 ? 18.380 -24.329 90.086 0.51 19.21 341 GLU A N 1
ATOM 2402 N N B GLU A 1 321 ? 18.385 -24.332 90.091 0.49 19.28 341 GLU A N 1
ATOM 2403 C CA A GLU A 1 321 ? 17.158 -24.526 89.316 0.51 20.06 341 GLU A CA 1
ATOM 2404 C CA B GLU A 1 321 ? 17.154 -24.543 89.340 0.49 20.22 341 GLU A CA 1
ATOM 2405 C C A GLU A 1 321 ? 16.180 -23.370 89.501 0.51 18.79 341 GLU A C 1
ATOM 2406 C C B GLU A 1 321 ? 16.193 -23.370 89.501 0.49 18.81 341 GLU A C 1
ATOM 2407 O O A GLU A 1 321 ? 15.432 -23.030 88.586 0.51 19.33 341 GLU A O 1
ATOM 2408 O O B GLU A 1 321 ? 15.471 -23.020 88.570 0.49 19.24 341 GLU A O 1
ATOM 2419 N N . TYR A 1 322 ? 16.197 -22.761 90.683 1.00 17.05 342 TYR A N 1
ATOM 2420 C CA . TYR A 1 322 ? 15.372 -21.588 90.946 1.00 16.61 342 TYR A CA 1
ATOM 2421 C C . TYR A 1 322 ? 15.776 -20.423 90.041 1.00 17.54 342 TYR A C 1
ATOM 2422 O O . TYR A 1 322 ? 14.926 -19.711 89.500 1.00 17.17 342 TYR A O 1
ATOM 2431 N N . GLU A 1 323 ? 17.081 -20.236 89.876 1.00 17.79 343 GLU A N 1
ATOM 2432 C CA . GLU A 1 323 ? 17.587 -19.154 89.043 1.00 19.73 343 GLU A CA 1
ATOM 2433 C C . GLU A 1 323 ? 17.287 -19.409 87.562 1.00 19.09 343 GLU A C 1
ATOM 2434 O O . GLU A 1 323 ? 17.004 -18.473 86.811 1.00 19.04 343 GLU A O 1
ATOM 2440 N N . LYS A 1 324 ? 17.337 -20.675 87.154 1.00 19.94 344 LYS A N 1
ATOM 2441 C CA . LYS A 1 324 ? 16.990 -21.058 85.787 1.00 22.32 344 LYS A CA 1
ATOM 2442 C C . LYS A 1 324 ? 15.551 -20.690 85.469 1.00 21.57 344 LYS A C 1
ATOM 2443 O O . LYS A 1 324 ? 15.239 -20.258 84.356 1.00 21.78 344 LYS A O 1
ATOM 2449 N N A LYS A 1 325 ? 14.667 -20.875 86.445 0.54 20.75 345 LYS A N 1
ATOM 2450 N N B LYS A 1 325 ? 14.682 -20.862 86.460 0.46 20.97 345 LYS A N 1
ATOM 2451 C CA A LYS A 1 325 ? 13.261 -20.532 86.266 0.54 21.20 345 LYS A CA 1
ATOM 2452 C CA B LYS A 1 325 ? 13.264 -20.550 86.329 0.46 21.44 345 LYS A CA 1
ATOM 2453 C C A LYS A 1 325 ? 13.071 -19.034 86.075 0.54 20.68 345 LYS A C 1
ATOM 2454 C C B LYS A 1 325 ? 13.053 -19.054 86.113 0.46 20.71 345 LYS A C 1
ATOM 2455 O O A LYS A 1 325 ? 12.268 -18.603 85.247 0.54 21.48 345 LYS A O 1
ATOM 2456 O O B LYS A 1 325 ? 12.227 -18.643 85.297 0.46 21.44 345 LYS A O 1
ATOM 2462 N N . ILE A 1 326 ? 13.810 -18.244 86.847 1.00 19.04 346 ILE A N 1
ATOM 2463 C CA . ILE A 1 326 ? 13.745 -16.793 86.716 1.00 18.25 346 ILE A CA 1
ATOM 2464 C C . ILE A 1 326 ? 14.193 -16.383 85.318 1.00 19.22 346 ILE A C 1
ATOM 2465 O O . ILE A 1 326 ? 13.537 -15.578 84.661 1.00 18.79 346 ILE A O 1
ATOM 2470 N N A GLN A 1 327 ? 15.309 -16.956 84.874 0.55 19.94 347 GLN A N 1
ATOM 2471 N N B GLN A 1 327 ? 15.302 -16.951 84.859 0.45 20.29 347 GLN A N 1
ATOM 2472 C CA A GLN A 1 327 ? 15.847 -16.682 83.544 0.55 22.30 347 GLN A CA 1
ATOM 2473 C CA B GLN A 1 327 ? 15.817 -16.630 83.531 0.45 22.60 347 GLN A CA 1
ATOM 2474 C C A GLN A 1 327 ? 14.814 -16.957 82.457 0.55 23.47 347 GLN A C 1
ATOM 2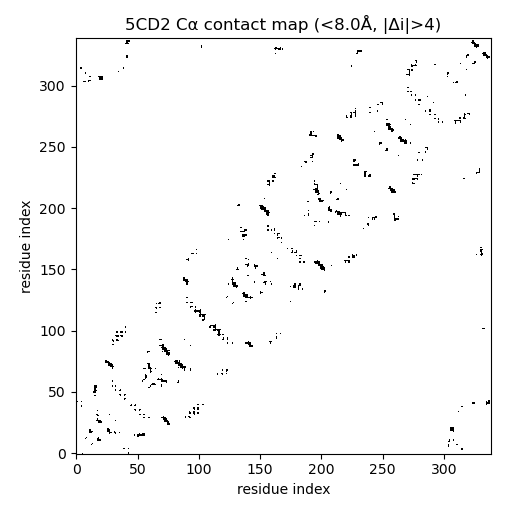475 C C B GLN A 1 327 ? 14.805 -16.953 82.438 0.45 23.58 347 GLN A C 1
ATOM 2476 O O A GLN A 1 327 ? 14.656 -16.170 81.525 0.55 24.13 347 GLN A O 1
ATOM 2477 O O B GLN A 1 327 ? 14.653 -16.197 81.480 0.45 24.21 347 GLN A O 1
ATOM 2488 N N . ALA A 1 328 ? 14.106 -18.073 82.594 1.00 23.74 348 ALA A N 1
ATOM 2489 C CA . ALA A 1 328 ? 13.091 -18.480 81.624 1.00 24.42 348 ALA A CA 1
ATOM 2490 C C . ALA A 1 328 ? 11.939 -17.482 81.527 1.00 24.53 348 ALA A C 1
ATOM 2491 O O . ALA A 1 328 ? 11.250 -17.417 80.511 1.00 24.74 348 ALA A O 1
ATOM 2493 N N . GLU A 1 329 ? 11.741 -16.706 82.587 1.00 24.25 349 GLU A N 1
ATOM 2494 C CA . GLU A 1 329 ? 10.644 -15.749 82.662 1.00 24.43 349 GLU A CA 1
ATOM 2495 C C . GLU A 1 329 ? 11.025 -14.370 82.137 1.00 22.05 349 GLU A C 1
ATOM 2496 O O . GLU A 1 329 ? 10.160 -13.531 81.920 1.00 22.28 349 GLU A O 1
ATOM 2502 N N . LEU A 1 330 ? 12.319 -14.138 81.938 1.00 20.08 350 LEU A N 1
ATOM 2503 C CA . LEU A 1 330 ? 12.797 -12.816 81.512 1.00 18.98 350 LEU A CA 1
ATOM 2504 C C . LEU A 1 330 ? 12.182 -12.239 80.218 1.00 18.89 350 LEU A C 1
ATOM 2505 O O . LEU A 1 330 ? 11.913 -11.040 80.160 1.00 18.19 350 LEU A O 1
ATOM 2510 N N . PRO A 1 331 ? 11.953 -13.076 79.184 1.00 19.34 351 PRO A N 1
ATOM 2511 C CA . PRO A 1 331 ? 11.333 -12.528 77.969 1.00 20.28 351 PRO A CA 1
ATOM 2512 C C . PRO A 1 331 ? 9.993 -11.847 78.244 1.00 21.42 351 PRO A C 1
ATOM 2513 O O . PRO A 1 331 ? 9.630 -10.880 77.565 1.00 22.11 351 PRO A O 1
ATOM 2517 N N . LYS A 1 332 ? 9.279 -12.335 79.254 1.00 20.80 352 LYS A N 1
ATOM 2518 C CA . LYS A 1 332 ? 7.963 -11.805 79.567 1.00 21.63 352 LYS A CA 1
ATOM 2519 C C . LYS A 1 332 ? 8.000 -10.424 80.211 1.00 19.68 352 LYS A C 1
ATOM 2520 O O . LYS A 1 332 ? 6.986 -9.737 80.236 1.00 21.72 352 LYS A O 1
ATOM 2526 N N . ILE A 1 333 ? 9.159 -10.015 80.729 1.00 16.57 353 ILE A N 1
ATOM 2527 C CA . ILE A 1 333 ? 9.297 -8.659 81.266 1.00 14.98 353 ILE A CA 1
ATOM 2528 C C . ILE A 1 333 ? 10.230 -7.770 80.440 1.00 13.95 353 ILE A C 1
ATOM 2529 O O . ILE A 1 333 ? 10.689 -6.738 80.922 1.00 14.84 353 ILE A O 1
ATOM 2534 N N . GLU A 1 334 ? 10.485 -8.166 79.194 1.00 13.52 354 GLU A N 1
ATOM 2535 C CA . GLU A 1 334 ? 11.359 -7.408 78.294 1.00 14.36 354 GLU A CA 1
ATOM 2536 C C . GLU A 1 334 ? 10.905 -5.960 78.193 1.00 13.30 354 GLU A C 1
ATOM 2537 O O . GLU A 1 334 ? 11.718 -5.034 78.226 1.00 12.84 354 GLU A O 1
ATOM 2543 N N A SER A 1 335 ? 9.598 -5.766 78.075 0.67 13.05 355 SER A N 1
ATOM 2544 N N B SER A 1 335 ? 9.592 -5.782 78.064 0.33 13.52 355 SER A N 1
ATOM 2545 C CA A SER A 1 335 ? 9.026 -4.429 78.130 0.67 13.91 355 SER A CA 1
ATOM 2546 C CA B SER A 1 335 ? 8.969 -4.463 78.078 0.33 14.24 355 SER A CA 1
ATOM 2547 C C A SER A 1 335 ? 7.770 -4.454 78.990 0.67 14.60 355 SER A C 1
ATOM 2548 C C B SER A 1 335 ? 7.780 -4.462 79.032 0.33 14.80 355 SER A C 1
ATOM 2549 O O A SER A 1 335 ? 7.265 -5.527 79.316 0.67 14.45 355 SER A O 1
ATOM 2550 O O B SER A 1 335 ? 7.333 -5.522 79.469 0.33 15.03 355 SER A O 1
ATOM 2555 N N . ASP A 1 336 ? 7.286 -3.267 79.353 1.00 14.94 356 ASP A N 1
ATOM 2556 C CA . ASP A 1 336 ? 6.020 -3.093 80.088 1.00 14.14 356 ASP A CA 1
ATOM 2557 C C . ASP A 1 336 ? 6.024 -3.483 81.561 1.00 12.66 356 ASP A C 1
ATOM 2558 O O . ASP A 1 336 ? 4.993 -3.364 82.225 1.00 13.42 356 ASP A O 1
ATOM 2563 N N . TYR A 1 337 ? 7.170 -3.931 82.067 1.00 12.05 357 TYR A N 1
ATOM 2564 C CA . TYR A 1 337 ? 7.288 -4.348 83.460 1.00 12.05 357 TYR A CA 1
ATOM 2565 C C . TYR A 1 337 ? 8.521 -3.755 84.131 1.00 11.17 357 TYR A C 1
ATOM 2566 O O . TYR A 1 337 ? 9.470 -4.470 84.475 1.00 11.32 357 TYR A O 1
ATOM 2575 N N . TYR A 1 338 ? 8.488 -2.438 84.308 1.00 10.05 358 TYR A N 1
ATOM 2576 C CA . TYR A 1 338 ? 9.591 -1.693 84.900 1.00 9.60 358 TYR A CA 1
ATOM 2577 C C . TYR A 1 338 ? 10.063 -2.277 86.238 1.00 8.96 358 TYR A C 1
ATOM 2578 O O . TYR A 1 338 ? 11.263 -2.507 86.442 1.00 8.74 358 TYR A O 1
ATOM 2587 N N . TYR A 1 339 ? 9.133 -2.510 87.159 1.00 9.62 359 TYR A N 1
ATOM 2588 C CA . TYR A 1 339 ? 9.540 -2.857 88.518 1.00 9.31 359 TYR A CA 1
ATOM 2589 C C . TYR A 1 339 ? 10.110 -4.262 88.585 1.00 10.34 359 TYR A C 1
ATOM 2590 O O . TYR A 1 339 ? 11.143 -4.486 89.222 1.00 10.30 359 TYR A O 1
ATOM 2599 N N . ASN A 1 340 ? 9.456 -5.214 87.929 1.00 10.05 360 ASN A N 1
ATOM 2600 C CA . ASN A 1 340 ? 10.031 -6.552 87.863 1.00 10.13 360 ASN A CA 1
ATOM 2601 C C . ASN A 1 340 ? 11.405 -6.526 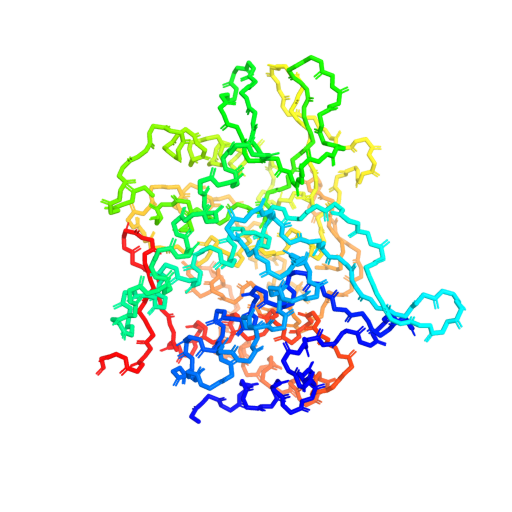87.202 1.00 11.03 360 ASN A C 1
ATOM 2602 O O . ASN A 1 340 ? 12.305 -7.269 87.585 1.00 11.41 360 ASN A O 1
ATOM 2607 N N . SER A 1 341 ? 11.579 -5.638 86.231 1.00 10.53 361 SER A N 1
ATOM 2608 C CA . SER A 1 341 ? 12.857 -5.543 85.537 1.00 10.25 361 SER A CA 1
ATOM 2609 C C . SER A 1 341 ? 13.979 -5.046 86.446 1.00 10.21 361 SER A C 1
ATOM 2610 O O . SER A 1 341 ? 15.076 -5.607 86.433 1.00 11.38 361 SER A O 1
ATOM 2613 N N . VAL A 1 342 ? 13.727 -4.015 87.248 1.00 10.27 362 VAL A N 1
ATOM 2614 C CA . VAL A 1 342 ? 14.785 -3.558 88.153 1.00 9.07 362 VAL A CA 1
ATOM 2615 C C . VAL A 1 342 ? 15.077 -4.566 89.267 1.00 8.69 362 VAL A C 1
ATOM 2616 O O . VAL A 1 342 ? 16.226 -4.726 89.670 1.00 8.83 362 VAL A O 1
ATOM 2620 N N . LEU A 1 343 ? 14.055 -5.266 89.744 1.00 9.09 363 LEU A N 1
ATOM 2621 C CA . LEU A 1 343 ? 14.288 -6.274 90.772 1.00 8.61 363 LEU A CA 1
ATOM 2622 C C . LEU A 1 343 ? 15.137 -7.416 90.229 1.00 9.07 363 LEU A C 1
ATOM 2623 O O . LEU A 1 343 ? 16.030 -7.919 90.922 1.00 9.22 363 LEU A O 1
ATOM 2628 N N . THR A 1 344 ? 14.882 -7.813 88.985 1.00 9.41 364 THR A N 1
ATOM 2629 C CA . THR A 1 344 ? 15.679 -8.873 88.377 1.00 9.26 364 THR A CA 1
ATOM 2630 C C . THR A 1 344 ? 17.102 -8.408 88.077 1.00 9.75 364 THR A C 1
ATOM 2631 O O . THR A 1 344 ? 18.046 -9.188 88.204 1.00 10.81 364 THR A O 1
ATOM 2635 N N . LEU A 1 345 ? 17.267 -7.144 87.693 1.00 8.55 365 LEU A N 1
ATOM 2636 C CA . LEU A 1 345 ? 18.613 -6.606 87.504 1.00 9.81 365 LEU A CA 1
ATOM 2637 C C . LEU A 1 345 ? 19.410 -6.677 88.803 1.00 10.26 365 LEU A C 1
ATOM 2638 O O . LEU A 1 345 ? 20.554 -7.138 88.812 1.00 10.79 365 LEU A O 1
ATOM 2643 N N . PHE A 1 346 ? 18.805 -6.242 89.906 1.00 9.41 366 PHE A N 1
ATOM 2644 C CA . PHE A 1 346 ? 19.476 -6.343 91.204 1.00 9.08 366 PHE A CA 1
ATOM 2645 C C . PHE A 1 346 ? 19.802 -7.786 91.564 1.00 9.24 366 PHE A C 1
ATOM 2646 O O . PHE A 1 346 ? 20.953 -8.119 91.846 1.00 10.51 366 PHE A O 1
ATOM 2654 N N . GLY A 1 347 ? 18.779 -8.637 91.571 1.00 8.61 367 GLY A N 1
ATOM 2655 C CA . GLY A 1 347 ? 18.912 -9.983 92.103 1.00 9.71 367 GLY A CA 1
ATOM 2656 C C . GLY A 1 347 ? 19.712 -10.936 91.239 1.00 10.84 367 GLY A C 1
ATOM 2657 O O . GLY A 1 347 ? 20.592 -11.648 91.744 1.00 11.39 367 GLY A O 1
ATOM 2658 N N . LEU A 1 348 ? 19.405 -10.972 89.944 1.00 10.86 368 LEU A N 1
ATOM 2659 C CA . LEU A 1 348 ? 20.166 -11.820 89.031 1.00 11.98 368 LEU A CA 1
ATOM 2660 C C . LEU A 1 348 ? 21.572 -11.275 88.836 1.00 12.36 368 LEU A C 1
ATOM 2661 O O . LEU A 1 348 ? 22.516 -12.043 88.708 1.00 12.75 368 LEU A O 1
ATOM 2666 N N . GLY A 1 349 ? 21.707 -9.950 88.807 1.00 12.14 369 GLY A N 1
ATOM 2667 C CA . GLY A 1 349 ? 23.007 -9.329 88.626 1.00 12.48 369 GLY A CA 1
ATOM 2668 C C . GLY A 1 349 ? 23.943 -9.766 89.739 1.00 12.18 369 GLY A C 1
ATOM 2669 O O . GLY A 1 349 ? 25.088 -10.154 89.504 1.00 12.90 369 GLY A O 1
ATOM 2670 N N . TRP A 1 350 ? 23.440 -9.732 90.967 1.00 9.88 370 TRP A N 1
ATOM 2671 C CA . TRP A 1 350 ? 24.237 -10.149 92.114 1.00 9.06 370 TRP A CA 1
ATOM 2672 C C . TRP A 1 350 ? 24.558 -11.637 92.049 1.00 10.15 370 TRP A C 1
ATOM 2673 O O . TRP A 1 350 ? 25.708 -12.056 92.254 1.00 10.56 370 TRP A O 1
ATOM 2684 N N . TYR A 1 351 ? 23.539 -12.440 91.772 1.00 10.18 371 TYR A N 1
ATOM 2685 C CA . TYR A 1 351 ? 23.721 -13.886 91.729 1.00 10.34 371 TYR A CA 1
ATOM 2686 C C . TYR A 1 351 ? 24.765 -14.290 90.689 1.00 11.23 371 TY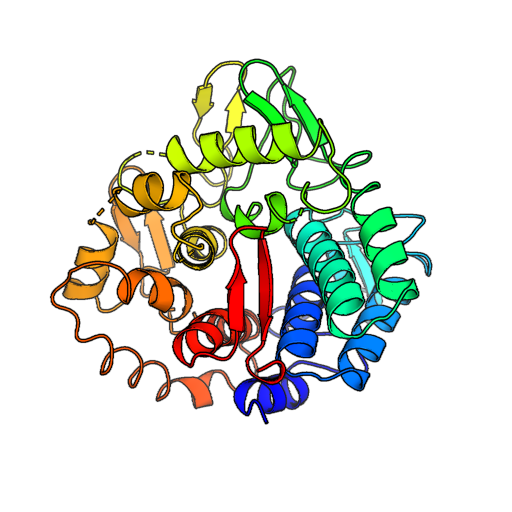R A C 1
ATOM 2687 O O . TYR A 1 351 ? 25.561 -15.214 90.914 1.00 12.42 371 TYR A O 1
ATOM 2696 N N . GLN A 1 352 ? 24.762 -13.587 89.562 1.00 12.29 372 GLN A N 1
ATOM 2697 C CA . GLN A 1 352 ? 25.678 -13.875 88.463 1.00 13.31 372 GLN A CA 1
ATOM 2698 C C . GLN A 1 352 ? 27.036 -13.196 88.627 1.00 13.11 372 GLN A C 1
ATOM 2699 O O . GLN A 1 352 ? 27.836 -13.149 87.684 1.00 13.84 372 GLN A O 1
ATOM 2705 N N . ASP A 1 353 ? 27.282 -12.669 89.824 1.00 12.34 373 ASP A N 1
ATOM 2706 C CA . ASP A 1 353 ? 28.599 -12.155 90.213 1.00 14.25 373 ASP A CA 1
ATOM 2707 C C . ASP A 1 353 ? 28.985 -10.894 89.446 1.00 13.97 373 ASP A C 1
ATOM 2708 O O . ASP A 1 353 ? 30.161 -10.664 89.164 1.00 14.63 373 ASP A O 1
ATOM 2713 N N . LEU A 1 354 ? 27.997 -10.062 89.126 1.00 12.04 374 LEU A N 1
ATOM 2714 C CA . LEU A 1 354 ? 28.276 -8.817 88.406 1.00 11.85 374 LEU A CA 1
ATOM 2715 C C . LEU A 1 354 ? 28.674 -7.668 89.333 1.00 10.54 374 LEU A C 1
ATOM 2716 O O . LEU A 1 354 ? 29.306 -6.708 88.898 1.00 10.16 374 LEU A O 1
ATOM 2721 N N . TYR A 1 355 ? 28.302 -7.767 90.608 1.00 10.58 375 TYR A N 1
ATOM 2722 C CA . TYR A 1 355 ? 28.722 -6.793 91.622 1.00 9.70 375 TYR A CA 1
ATOM 2723 C C . TYR A 1 355 ? 28.579 -7.397 93.019 1.00 9.72 375 TYR A C 1
ATOM 2724 O O . TYR A 1 355 ? 27.764 -8.297 93.243 1.00 10.90 375 TYR A O 1
ATOM 2733 N N . SER A 1 356 ? 29.376 -6.898 93.955 1.00 9.56 376 SER A N 1
ATOM 2734 C CA . SER A 1 356 ? 29.299 -7.316 95.352 1.00 9.31 376 SER A CA 1
ATOM 2735 C C . SER A 1 356 ? 29.584 -6.116 96.238 1.00 9.27 376 SER A C 1
ATOM 2736 O O . SER A 1 356 ? 30.345 -5.227 95.856 1.00 10.63 376 SER A O 1
ATOM 2739 N N . PHE A 1 357 ? 29.002 -6.105 97.432 1.00 8.33 377 PHE A N 1
ATOM 2740 C CA . PHE A 1 357 ? 29.248 -5.040 98.405 1.00 9.14 377 PHE A CA 1
ATOM 2741 C C . PHE A 1 357 ? 30.384 -5.393 99.354 1.00 9.42 377 PHE A C 1
ATOM 2742 O O . PHE A 1 357 ? 30.563 -6.551 99.734 1.00 11.80 377 PHE A O 1
ATOM 2750 N N . ASN A 1 358 ? 31.144 -4.380 99.744 1.00 9.40 378 ASN A N 1
ATOM 2751 C CA . ASN A 1 358 ? 32.317 -4.560 100.586 1.00 9.80 378 ASN A CA 1
ATOM 2752 C C . ASN A 1 358 ? 32.050 -4.161 102.026 1.00 10.05 378 ASN A C 1
ATOM 2753 O O . ASN A 1 358 ? 30.996 -3.600 102.331 1.00 10.19 378 ASN A O 1
ATOM 2758 N N . ASP A 1 359 ? 33.007 -4.435 102.911 1.00 10.87 379 ASP A N 1
ATOM 2759 C CA . ASP A 1 359 ? 32.801 -4.159 104.333 1.00 12.04 379 ASP A CA 1
ATOM 2760 C C . ASP A 1 359 ? 32.580 -2.682 104.647 1.00 11.75 379 ASP A C 1
ATOM 2761 O O . ASP A 1 359 ? 31.996 -2.348 105.679 1.00 14.08 379 ASP A O 1
ATOM 2766 N N . ASP A 1 360 ? 33.026 -1.801 103.754 1.00 10.48 380 ASP A N 1
ATOM 2767 C CA . ASP A 1 360 ? 32.851 -0.364 103.955 1.00 10.07 380 ASP A CA 1
ATOM 2768 C C . ASP A 1 360 ? 31.642 0.190 103.201 1.00 10.36 380 ASP A C 1
ATOM 2769 O O . ASP A 1 360 ? 31.472 1.403 103.090 1.00 11.61 380 ASP A O 1
ATOM 2774 N N . GLY A 1 361 ? 30.816 -0.707 102.673 1.00 8.68 381 GLY A N 1
ATOM 2775 C CA . GLY A 1 361 ? 29.599 -0.327 101.982 1.00 9.11 381 GLY A CA 1
ATOM 2776 C C . GLY A 1 361 ? 29.795 0.019 100.523 1.00 9.27 381 GLY A C 1
ATOM 2777 O O . GLY A 1 361 ? 28.824 0.260 99.804 1.00 10.27 381 GLY A O 1
ATOM 2778 N N . SER A 1 362 ? 31.045 0.044 100.075 1.00 8.89 382 SER A N 1
ATOM 2779 C CA . SER A 1 362 ? 31.333 0.339 98.674 1.00 9.23 382 SER A CA 1
ATOM 2780 C C . SER A 1 362 ? 30.942 -0.866 97.825 1.00 9.86 382 SER A C 1
ATOM 2781 O O . SER A 1 362 ? 30.650 -1.940 98.357 1.00 9.98 382 SER A O 1
ATOM 2784 N N . VAL A 1 363 ? 30.922 -0.678 96.510 1.00 9.78 383 VAL A N 1
ATOM 2785 C CA . VAL A 1 363 ? 30.567 -1.752 95.590 1.00 10.20 383 VAL A CA 1
ATOM 2786 C C . VAL A 1 363 ? 31.715 -2.021 94.622 1.00 10.49 383 VAL A C 1
ATOM 2787 O O . VAL A 1 363 ? 32.378 -1.095 94.161 1.00 11.15 383 VAL A O 1
ATOM 2791 N N . THR A 1 364 ? 31.974 -3.294 94.353 1.00 9.70 384 THR A N 1
ATOM 2792 C CA . THR A 1 364 ? 32.981 -3.677 93.368 1.00 9.91 384 THR A CA 1
ATOM 2793 C C . THR A 1 364 ? 32.311 -4.398 92.211 1.00 9.17 384 THR A C 1
ATOM 2794 O O . THR A 1 364 ? 31.917 -5.557 92.342 1.00 10.35 384 THR A O 1
ATOM 2798 N N . PRO A 1 365 ? 32.149 -3.706 91.074 1.00 10.07 385 PRO A N 1
ATOM 2799 C CA . PRO A 1 365 ? 31.635 -4.365 89.871 1.00 10.16 385 PRO A CA 1
ATOM 2800 C C . PRO A 1 365 ? 32.627 -5.393 89.333 1.00 11.25 385 PRO A C 1
ATOM 2801 O O . PRO A 1 365 ? 33.840 -5.306 89.583 1.00 12.86 385 PRO A O 1
ATOM 2805 N N . LYS A 1 366 ? 32.105 -6.366 88.597 1.00 11.95 386 LYS A N 1
ATOM 2806 C CA . LYS A 1 366 ? 32.923 -7.409 87.989 1.00 12.52 386 LYS A CA 1
ATOM 2807 C C . LYS A 1 366 ? 34.015 -6.828 87.094 1.00 13.77 386 LYS A C 1
ATOM 2808 O O . LYS A 1 366 ? 35.113 -7.386 87.002 1.00 14.28 386 LYS A O 1
ATOM 2814 N N . TRP A 1 367 ? 33.730 -5.699 86.446 1.00 13.06 387 TRP A N 1
ATOM 2815 C CA . TRP A 1 367 ? 34.683 -5.154 85.479 1.00 12.71 387 TRP A CA 1
ATOM 2816 C C . TRP A 1 367 ? 35.973 -4.628 86.108 1.00 14.41 387 TRP A C 1
ATOM 2817 O O . TRP A 1 367 ? 36.973 -4.445 85.416 1.00 15.69 387 TRP A O 1
ATOM 2828 N N . VAL A 1 368 ? 35.958 -4.398 87.416 1.00 15.33 388 VAL A N 1
ATOM 2829 C CA . VAL A 1 368 ? 37.143 -3.886 88.094 1.00 18.37 388 VAL A CA 1
ATOM 2830 C C . VAL A 1 368 ? 38.243 -4.935 88.110 1.00 23.57 388 VAL A C 1
ATOM 2831 O O . VAL A 1 368 ? 39.388 -4.649 87.756 1.00 24.77 388 VAL A O 1
ATOM 2835 N N . ASN A 1 369 ? 37.888 -6.153 88.508 1.00 27.21 389 ASN A N 1
ATOM 2836 C CA . ASN A 1 369 ? 38.883 -7.204 88.693 1.00 31.35 389 ASN A CA 1
ATOM 2837 C C . ASN A 1 369 ? 38.736 -8.356 87.707 1.00 31.33 389 ASN A C 1
ATOM 2838 O O . ASN A 1 369 ? 39.703 -8.738 87.046 1.00 31.54 389 ASN A O 1
#

InterPro domains:
  IPR002037 Glycoside hydrolase, family 8 [PF01270] (31-372)
  IPR002037 Glycoside hydrolase, family 8 [PR00735] (72-85)
  IPR002037 Glycoside hydrolase, family 8 [PR00735] (134-152)
  IPR002037 Glycoside hydrolase, family 8 [PR00735] (238-249)
  IPR002037 Glycoside hydrolase, family 8 [PR00735] (262-271)
  IPR002037 Glycoside hydrolase, family 8 [PR00735] (358-372)
  IPR008928 Six-hairpin glycosidase superfamily [SSF48208] (38-377)
  IPR012341 Six-hairpin glycosidase-like superfamily [G3DSA:1.50.10.10] (45-392)

Radius of gyration: 18.97 Å; Cα contacts (8 Å, |Δi|>4): 656; chains: 1; bounding box: 43×51×48 Å

Sequence (339 aa):
EWGQWESFKQHYIENGRVVDNSDPRLITTSEGQSYALFFALIANDKKTFDELLGWTELHLAGGDLTAQLPAWLWGTQPDGSQGILDSSNSAADSDLWIAYSLLEAGRLWDNHYYQSLGHLLASSRILRRDETIKVSGLGTVLLPGKVGFVLGKNHVRRLNPSYVPLQLLTRNTVFPSYQQWEEIYQSSAKLLKETPKGYSSPDWVEWDKTQFKKDSKAQSVGSSYNAIRVYLWAGLPDDSDPNKALLLGKKPLLRVIERNKGPETINVLTGKGKNQGGVGNAAILPLLSSSLDSNTNVAEEYEKKKIQQAELPKIESSDYYYNSVLTLFGLGWYQDLYSFNDDGSVTPKWVN

Nearest PDB structures (foldseek):
  4q2b-assembly3_E  TM=9.609E-01  e=7.014E-34  Pseudomonas putida KT2440
  3qxq-assembly3_C  TM=9.450E-01  e=7.014E-34  Escherichia coli K-12
  3qxf-assembly3_C  TM=9.288E-01  e=3.664E-34  Escherichia coli K-12
  7f82-assembly3_C  TM=9.400E-01  e=5.713E-33  Enterobacter sp. CJF-002
  7f81-assembly4_D  TM=9.415E-01  e=2.687E-32  Enterobacter sp. CJF-002

CATH classification: 1.50.10.10

B-factor: mean 15.39, std 8.0, range [6.31, 58.97]

Organism: Aliivibrio fischeri (strain ATCC 700601 / ES114) (NCBI:txid312309)

Secondary structure (DSSP, 8-state):
--HHHHHHHHHHEETTEE-BTTSTT-BEEHHHHHHHHHHHHHTT-HHHHHHHHHHIIIIISTT-TTTSPPPSEEEE-TTS-EEEEE----HHHHHHHHHHHHHHHHHTT-HHHHHHHHHHHHHHHHHHEEEETTTEEEE-SSSSS-EEETTEEEE-GGG--HHHHH---SS--HHHHHHHHHHHHHHHH---S---S-EEEESSSEEEBTTTBTEE-TTTHHHHHHH---TTSHHHHHHHT--HHHHHHHHH----EEETTT--EES-------TTHHHHTTS--SS-HHHHHHHHHHHGGGGSSS-HHHHHHHHHHHHHHTTSEEE-TTS-EEETTT-